Protein AF-A0A7C5Y8B6-F1 (afdb_monomer)

Secondary structure (DSSP, 8-state):
-----------------PPTTS----HHHHHHHHHHHHHHHTT--HHHHHHTPPPEEETTEEE-EEE--SSPEEEEE-SS------HHHHHHHHHHHHHTTPEEEEETTEEEEE-TTS-EE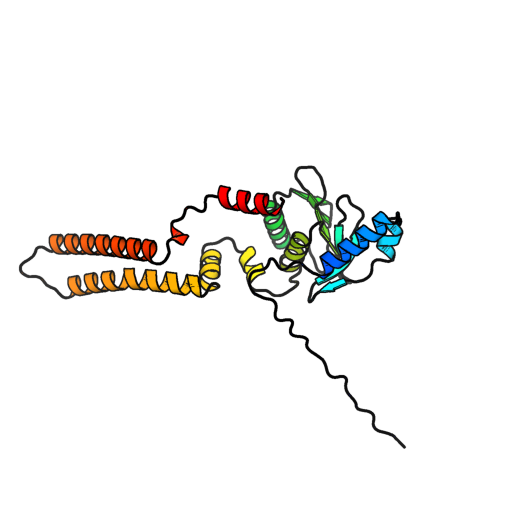EEE-SSEEEESSHHHHHHHHHHHH--S--HHHHHHH--SHHHHHHHHHH-HHHHHHHHHHHHHHHHHHHHHHHHHHH---SSS-HHHHHHHHHHHHHHHHHHHHHHHHHH-GGGTS---HHHHHHHHHTT--

pLDDT: mean 71.64, std 18.15, range [32.06, 93.81]

Radius of gyration: 28.4 Å; Cα contacts (8 Å, |Δi|>4): 250; chains: 1; bounding box: 53×75×87 Å

Sequence (253 aa):
MFPTRSGGPAFKTGINRRKPGGIVMSEAFVKAFKHVKEQISKNVPDAVIQEKMPEFRDGSFVVNKYIPYSPPLLGMAFKNPVFQITAENLAKVEKIAKRRGLIIKTEGNTIDLIDKTGTRKAVLRPDLYAASNPELFEVIGKVLYGLGFDTQSQLELEDGFSSALARLLADKMLVTKAIVAIFLLFVPALWIAVSLFLTESLFYPRWILFLAGALAMALTVYIVRLYFRENFPELFEKIETSQLIRREESKQT

Solvent-accessible surface area (backbone atoms only — not comparable to full-atom values): 14854 Å² total; per-residue (Å²): 133,84,87,88,83,82,86,76,82,81,83,79,80,77,80,77,85,73,76,91,87,63,88,83,66,51,61,16,46,55,52,48,49,52,52,51,53,52,42,51,76,69,70,52,55,65,69,58,52,46,73,68,46,66,77,27,70,42,92,70,46,53,32,49,38,63,44,96,48,81,58,52,26,44,15,32,68,50,97,58,72,79,46,68,98,41,74,69,51,49,52,52,50,50,51,58,26,58,79,69,62,30,46,83,45,78,57,90,77,34,41,36,34,22,39,90,86,72,40,59,43,30,43,39,38,34,40,33,39,29,15,52,42,52,68,58,37,47,52,49,35,34,69,74,65,62,38,60,93,47,76,64,62,58,52,70,70,49,86,52,75,66,35,58,49,49,55,39,61,70,37,68,70,52,36,52,52,51,52,50,51,50,49,66,54,47,52,58,51,50,50,48,53,52,47,62,69,70,54,82,56,93,84,57,64,70,68,59,56,53,51,53,46,52,51,51,48,53,51,45,53,49,51,52,52,48,50,44,52,74,78,39,48,78,80,70,52,75,79,56,71,65,60,62,54,54,60,54,54,70,72,74,114

Organism: Caldiarchaeum subterraneum (NCBI:txid311458)

Mean predicted aligned error: 18.54 Å

Foldseek 3Di:
DDDDDDPDDDPPPPPPPDDPDDPDFQPQVVVQVVVVVVCVVVVNDPVCCQVPFDWRDDQLDIWRGWDDFVVIKTKDFAPFQQADPDPVLVVLVVVLLVVVQWDWDDDPQKIFTAHPVRGTAKIDGRGMIIGSGRSSRVLCCCRRVVGDPDPVSVLVPDDDPVSVVVVCVVDPVSVVVVVVLCCLLVVQLVVLVVCLVPDPDPPDDNVVSVVVSVVSNVVSVVVSVVCCCVVPVVVVPPVPVVVVVVVVVVVVD

Structure (mmCIF, N/CA/C/O backbone):
data_AF-A0A7C5Y8B6-F1
#
_entry.id   AF-A0A7C5Y8B6-F1
#
loop_
_atom_site.group_PDB
_atom_site.id
_atom_site.type_symbol
_atom_site.label_atom_id
_atom_site.label_alt_id
_atom_site.label_comp_id
_atom_site.label_asym_id
_atom_site.label_entity_id
_atom_site.label_seq_id
_atom_site.pdbx_PDB_ins_code
_atom_site.Cartn_x
_atom_site.Cartn_y
_atom_site.Cartn_z
_atom_site.occupancy
_atom_site.B_iso_or_equiv
_atom_site.auth_seq_id
_atom_site.auth_comp_id
_atom_site.auth_asym_id
_atom_site.auth_atom_id
_atom_site.pdbx_PDB_model_num
ATOM 1 N N . MET A 1 1 ? -28.572 -52.990 8.302 1.00 36.81 1 MET A N 1
ATOM 2 C CA . MET A 1 1 ? -27.163 -52.665 7.995 1.00 36.81 1 MET A CA 1
ATOM 3 C C . MET A 1 1 ? -27.147 -51.593 6.913 1.00 36.81 1 MET A C 1
ATOM 5 O O . MET A 1 1 ? -27.721 -51.827 5.866 1.00 36.81 1 MET A O 1
ATOM 9 N N . PHE A 1 2 ? -26.571 -50.432 7.247 1.00 38.19 2 PHE A N 1
ATOM 10 C CA . PHE A 1 2 ? -26.176 -49.281 6.412 1.00 38.19 2 PHE A CA 1
ATOM 11 C C . PHE A 1 2 ? -27.153 -48.691 5.371 1.00 38.19 2 PHE A C 1
ATOM 13 O O . PHE A 1 2 ? -27.307 -49.246 4.288 1.00 38.19 2 PHE A O 1
ATOM 20 N N . PRO A 1 3 ? -27.672 -47.468 5.600 1.00 43.00 3 PRO A N 1
ATOM 21 C CA . PRO A 1 3 ? -28.003 -46.551 4.518 1.00 43.00 3 PRO A CA 1
ATOM 22 C C . PRO A 1 3 ? -26.752 -45.760 4.089 1.00 43.00 3 PRO A C 1
ATOM 24 O O . PRO A 1 3 ? -26.104 -45.090 4.896 1.00 43.00 3 PRO A O 1
ATOM 27 N N . THR A 1 4 ? -26.419 -45.816 2.802 1.00 41.06 4 THR A N 1
ATOM 28 C CA . THR A 1 4 ? -25.396 -44.981 2.162 1.00 41.06 4 THR A CA 1
ATOM 29 C C . THR A 1 4 ? -25.874 -43.533 2.041 1.00 41.06 4 THR A C 1
ATOM 31 O O . THR A 1 4 ? -26.767 -43.213 1.259 1.00 41.06 4 THR A O 1
ATOM 34 N N . ARG A 1 5 ? -25.236 -42.648 2.812 1.00 38.81 5 ARG A N 1
ATOM 35 C CA . ARG A 1 5 ? -25.185 -41.195 2.602 1.00 38.81 5 ARG A CA 1
ATOM 36 C C . ARG A 1 5 ? -24.065 -40.886 1.604 1.00 38.81 5 ARG A C 1
ATOM 3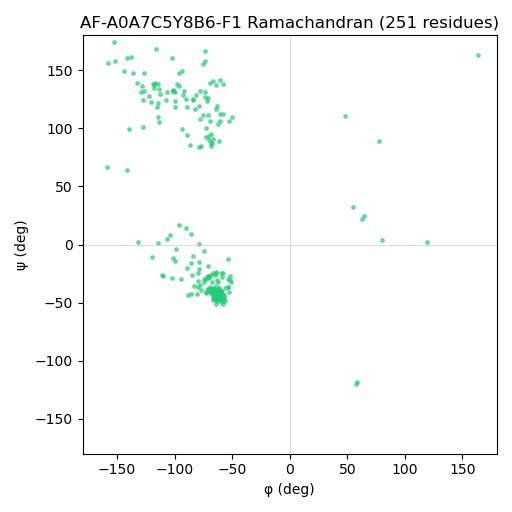8 O O . ARG A 1 5 ? -22.916 -41.184 1.904 1.00 38.81 5 ARG A O 1
ATOM 45 N N . SER A 1 6 ? -24.363 -40.189 0.508 1.00 35.69 6 SER A N 1
ATOM 46 C CA . SER A 1 6 ? -23.378 -39.328 -0.172 1.00 35.69 6 SER A CA 1
ATOM 47 C C . SER A 1 6 ? -24.065 -38.268 -1.044 1.00 35.69 6 SER A C 1
ATOM 49 O O . SER A 1 6 ? -23.973 -38.279 -2.267 1.00 35.69 6 SER A O 1
ATOM 51 N N . GLY A 1 7 ? -24.774 -37.335 -0.406 1.00 35.47 7 GLY A N 1
ATOM 52 C CA . GLY A 1 7 ? -25.079 -36.037 -1.008 1.00 35.47 7 GLY A CA 1
ATOM 53 C C . GLY A 1 7 ? -23.951 -35.069 -0.664 1.00 35.47 7 GLY A C 1
ATOM 54 O O . GLY A 1 7 ? -23.950 -34.500 0.425 1.00 35.47 7 GLY A O 1
ATOM 55 N N . GLY A 1 8 ? -22.959 -34.941 -1.545 1.00 32.09 8 GLY A N 1
ATOM 56 C CA . GLY A 1 8 ? -21.912 -33.926 -1.413 1.00 32.09 8 GLY A CA 1
ATOM 57 C C . GLY A 1 8 ? -22.486 -32.520 -1.655 1.00 32.09 8 GLY A C 1
ATOM 58 O O . GLY A 1 8 ? -23.314 -32.358 -2.554 1.00 32.09 8 GLY A O 1
ATOM 59 N N . PRO A 1 9 ? -22.092 -31.494 -0.880 1.00 36.72 9 PRO A N 1
ATOM 60 C CA . PRO A 1 9 ? -22.554 -30.133 -1.114 1.00 36.72 9 PRO A CA 1
ATOM 61 C C . PRO A 1 9 ? -21.911 -29.554 -2.380 1.00 36.72 9 PRO A C 1
ATOM 63 O O . PRO A 1 9 ? -20.690 -29.471 -2.506 1.00 36.72 9 PRO A O 1
ATOM 66 N N . ALA A 1 10 ? -22.767 -29.131 -3.311 1.00 35.56 10 ALA A N 1
ATOM 67 C CA . ALA A 1 10 ? -22.394 -28.410 -4.517 1.00 35.56 10 ALA A CA 1
ATOM 68 C C . ALA A 1 10 ? -21.698 -27.086 -4.159 1.00 35.56 10 ALA A C 1
ATOM 70 O O . ALA A 1 10 ? -22.309 -26.157 -3.625 1.00 35.56 10 ALA A O 1
ATOM 71 N N . PHE A 1 11 ? -20.408 -27.005 -4.477 1.00 35.59 11 PHE A N 1
ATOM 72 C CA . PHE A 1 11 ? -19.598 -25.798 -4.380 1.00 35.59 11 PHE A CA 1
ATOM 73 C C . PHE A 1 11 ? -20.080 -24.798 -5.446 1.00 35.59 11 PHE A C 1
ATOM 75 O O . PHE A 1 11 ? -19.700 -24.872 -6.613 1.00 35.59 11 PHE A O 1
ATOM 82 N N . LYS A 1 12 ? -20.966 -23.869 -5.067 1.00 35.12 12 LYS A N 1
ATOM 83 C CA . LYS A 1 12 ? -21.312 -22.710 -5.902 1.00 35.12 12 LYS A CA 1
ATOM 84 C C . LYS A 1 12 ? -20.134 -21.733 -5.894 1.00 35.12 12 LYS A C 1
ATOM 86 O O . LYS A 1 12 ? -20.038 -20.866 -5.030 1.00 35.12 12 LYS A O 1
ATOM 91 N N . THR A 1 13 ? -19.244 -21.857 -6.871 1.00 35.88 13 THR A N 1
ATOM 92 C CA . THR A 1 13 ? -18.273 -20.817 -7.225 1.00 35.88 13 THR A CA 1
ATOM 93 C C . THR A 1 13 ? -19.013 -19.644 -7.866 1.00 35.88 13 THR A C 1
ATOM 95 O O . THR A 1 13 ? -19.235 -19.582 -9.073 1.00 35.88 13 THR A O 1
ATOM 98 N N . GLY A 1 14 ? -19.439 -18.693 -7.033 1.00 32.22 14 GLY A N 1
ATOM 99 C CA . GLY A 1 14 ? -19.909 -17.388 -7.484 1.00 32.22 14 GLY A CA 1
ATOM 100 C C . GLY A 1 14 ? -18.744 -16.589 -8.062 1.00 32.22 14 GLY A C 1
ATOM 101 O O . GLY A 1 14 ? -18.093 -15.835 -7.344 1.00 32.22 14 GLY A O 1
ATOM 102 N N . ILE A 1 15 ? -18.464 -16.769 -9.353 1.00 36.44 15 ILE A N 1
ATOM 103 C CA . ILE A 1 15 ? -17.534 -15.922 -10.104 1.00 36.44 15 ILE A CA 1
ATOM 104 C C . ILE A 1 15 ? -18.206 -14.558 -10.267 1.00 36.44 15 ILE A C 1
ATOM 106 O O . ILE A 1 15 ? -19.017 -14.333 -11.167 1.00 36.44 15 ILE A O 1
ATOM 110 N N . ASN A 1 16 ? -17.900 -13.657 -9.339 1.00 36.09 16 ASN A N 1
ATOM 111 C CA . ASN A 1 16 ? -18.378 -12.287 -9.347 1.00 36.09 16 ASN A CA 1
ATOM 112 C C . ASN A 1 16 ? -17.632 -11.532 -10.462 1.00 36.09 16 ASN A C 1
ATOM 114 O O . ASN A 1 16 ? -16.465 -11.172 -10.312 1.00 36.09 16 ASN A O 1
ATOM 118 N N . ARG A 1 17 ? -18.280 -11.354 -11.621 1.00 38.44 17 ARG A N 1
ATOM 119 C CA . ARG A 1 17 ? -17.749 -10.577 -12.753 1.00 38.44 17 ARG A CA 1
ATOM 120 C C . ARG A 1 17 ? -17.665 -9.096 -12.353 1.00 38.44 17 ARG A C 1
ATOM 122 O O . ARG A 1 17 ? -18.630 -8.356 -12.526 1.00 38.44 17 ARG A O 1
ATOM 129 N N . ARG A 1 18 ? -16.527 -8.655 -11.805 1.00 38.25 18 ARG A N 1
ATOM 130 C CA . ARG A 1 18 ? -16.246 -7.228 -11.558 1.00 38.25 18 ARG A CA 1
ATOM 131 C C . ARG A 1 18 ? -15.839 -6.547 -12.876 1.00 38.25 18 ARG A C 1
ATOM 133 O O . ARG A 1 18 ? -15.047 -7.089 -13.642 1.00 38.25 18 ARG A O 1
ATOM 140 N N . LYS A 1 19 ? -16.437 -5.382 -13.164 1.00 32.66 19 LYS A N 1
ATOM 141 C CA . LYS A 1 19 ? -16.140 -4.552 -14.346 1.00 32.66 19 LYS A CA 1
ATOM 142 C C . LYS A 1 19 ? -14.709 -3.988 -14.262 1.00 32.66 19 LYS A C 1
ATOM 144 O O . LYS A 1 19 ? -14.320 -3.548 -13.181 1.00 32.66 19 LYS A O 1
ATOM 149 N N . PRO A 1 20 ? -13.957 -3.929 -15.374 1.00 32.06 20 PRO A N 1
ATOM 150 C CA . PRO A 1 20 ? -12.651 -3.280 -15.406 1.00 32.06 20 PRO A CA 1
ATOM 151 C C . PRO A 1 20 ? -12.835 -1.754 -15.365 1.00 32.06 20 PRO A C 1
ATOM 153 O O . PRO A 1 20 ? -13.594 -1.209 -16.163 1.00 32.06 20 PRO A O 1
ATOM 156 N N . GLY A 1 21 ? -12.172 -1.070 -14.427 1.00 32.34 21 GLY A N 1
ATOM 157 C CA . GLY A 1 21 ? -12.061 0.399 -14.422 1.00 32.34 21 GLY A CA 1
ATOM 158 C C . GLY A 1 21 ? -12.647 1.152 -13.220 1.00 32.34 21 GLY A C 1
ATOM 159 O O . GLY A 1 21 ? -12.593 2.376 -13.207 1.00 32.34 21 GLY A O 1
ATOM 160 N N . GLY A 1 22 ? -13.186 0.474 -12.203 1.00 33.09 22 GLY A N 1
ATOM 161 C CA . GLY A 1 22 ? -13.491 1.107 -10.913 1.00 33.09 22 GLY A CA 1
ATOM 162 C C . GLY A 1 22 ? -12.352 0.871 -9.927 1.00 33.09 22 GLY A C 1
ATOM 163 O O . GLY A 1 22 ? -11.865 -0.255 -9.854 1.00 33.09 22 GLY A O 1
ATOM 164 N N . ILE A 1 23 ? -11.943 1.891 -9.163 1.00 44.09 23 ILE A N 1
ATOM 165 C CA . ILE A 1 23 ? -11.098 1.711 -7.971 1.00 44.09 23 ILE A CA 1
ATOM 166 C C . ILE A 1 23 ? -11.804 0.662 -7.109 1.00 44.09 23 ILE A C 1
ATOM 168 O O . ILE A 1 23 ? -12.888 0.911 -6.578 1.00 44.09 23 ILE A O 1
ATOM 172 N N . VAL A 1 24 ? -11.255 -0.552 -7.074 1.00 51.91 24 VAL A N 1
ATOM 173 C CA . VAL A 1 24 ? -11.849 -1.660 -6.333 1.00 51.91 24 VAL A CA 1
ATOM 174 C C . VAL A 1 24 ? -11.688 -1.297 -4.866 1.00 51.91 24 VAL A C 1
ATOM 176 O O . VAL A 1 24 ? -10.579 -1.264 -4.356 1.00 51.91 24 VAL A O 1
ATOM 179 N N . MET A 1 25 ? -12.787 -0.912 -4.224 1.00 63.50 25 MET A N 1
ATOM 180 C CA . MET A 1 25 ? -12.817 -0.687 -2.787 1.00 63.50 25 MET A CA 1
ATOM 181 C C . MET A 1 25 ? -13.197 -1.996 -2.107 1.00 63.50 25 MET A C 1
ATOM 183 O O . MET A 1 25 ? -14.249 -2.559 -2.414 1.00 63.50 25 MET A O 1
ATOM 187 N N . SER A 1 26 ? -12.371 -2.453 -1.170 1.00 71.31 26 SER A N 1
ATOM 188 C CA . SER A 1 26 ? -12.616 -3.662 -0.391 1.00 71.31 26 SER A CA 1
ATOM 189 C C . SER A 1 26 ? -13.941 -3.514 0.336 1.00 71.31 26 SER A C 1
ATOM 191 O O . SER A 1 26 ? -14.089 -2.702 1.258 1.00 71.31 26 SER A O 1
ATOM 193 N N . GLU A 1 27 ? -14.923 -4.322 -0.058 1.00 81.50 27 GLU A N 1
ATOM 194 C CA . GLU A 1 27 ? -16.240 -4.295 0.566 1.00 81.50 27 GLU A CA 1
ATOM 195 C C . GLU A 1 27 ? -16.141 -4.691 2.040 1.00 81.50 27 GLU A C 1
ATOM 197 O O . GLU A 1 27 ? -16.916 -4.202 2.864 1.00 81.50 27 GLU A O 1
ATOM 202 N N . ALA A 1 28 ? -15.170 -5.547 2.381 1.00 83.81 28 ALA A N 1
ATOM 203 C CA . ALA A 1 28 ? -14.873 -5.930 3.755 1.00 83.81 28 ALA A CA 1
ATOM 204 C C . ALA A 1 28 ? -14.463 -4.721 4.598 1.00 83.81 28 ALA A C 1
ATOM 206 O O . ALA A 1 28 ? -15.016 -4.522 5.679 1.00 83.81 28 ALA A O 1
ATOM 207 N N . PHE A 1 29 ? -13.566 -3.876 4.084 1.00 88.00 29 PHE A N 1
ATOM 208 C CA . PHE A 1 29 ? -13.143 -2.666 4.787 1.00 88.00 29 PHE A CA 1
ATOM 209 C C . PHE A 1 29 ? -14.301 -1.682 4.960 1.00 88.00 29 PHE A C 1
ATOM 211 O O . PHE A 1 29 ? -14.511 -1.159 6.051 1.00 88.00 29 PHE A O 1
ATOM 218 N N . VAL A 1 30 ? -15.102 -1.460 3.914 1.00 87.69 30 VAL A N 1
ATOM 219 C CA . VAL A 1 30 ? -16.251 -0.541 3.983 1.00 87.69 30 VAL A CA 1
ATOM 220 C C . VAL A 1 30 ? -17.301 -1.035 4.986 1.00 87.69 30 VAL A C 1
ATOM 222 O O . VAL A 1 30 ? -17.839 -0.235 5.754 1.00 87.69 30 VAL A O 1
ATOM 225 N N . LYS A 1 31 ? -17.585 -2.343 5.018 1.00 87.94 31 LYS A N 1
ATOM 226 C CA . LYS A 1 31 ? -18.513 -2.953 5.989 1.00 87.94 31 LYS A CA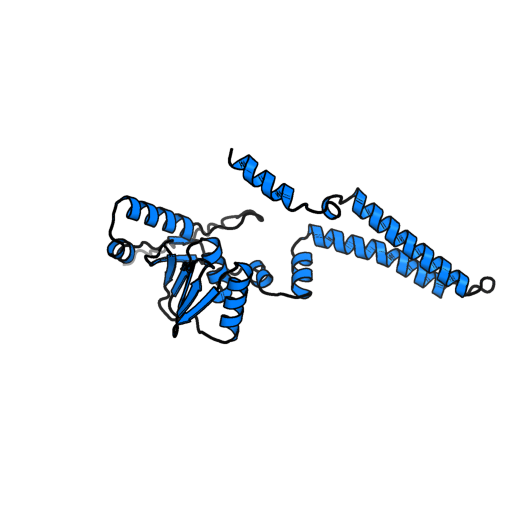 1
ATOM 227 C C . LYS A 1 31 ? -17.974 -2.848 7.417 1.00 87.94 31 LYS A C 1
ATOM 229 O O . LYS A 1 31 ? -18.710 -2.409 8.300 1.00 87.94 31 LYS A O 1
ATOM 234 N N . ALA A 1 32 ? -16.693 -3.153 7.619 1.00 88.06 32 ALA A N 1
ATOM 235 C CA . ALA A 1 32 ? -16.023 -3.015 8.908 1.00 88.06 32 ALA A CA 1
ATOM 236 C C . ALA A 1 32 ? -16.042 -1.568 9.415 1.00 88.06 32 ALA A C 1
ATOM 238 O O . ALA A 1 32 ? -16.378 -1.313 10.568 1.00 88.06 32 ALA A O 1
ATOM 239 N N . PHE A 1 33 ? -15.761 -0.605 8.537 1.00 89.38 33 PHE A N 1
ATOM 240 C CA . PHE A 1 33 ? -15.767 0.813 8.881 1.00 89.38 33 PHE A CA 1
ATOM 241 C C . PHE A 1 33 ? -17.156 1.318 9.255 1.00 89.38 33 PHE A C 1
ATOM 243 O O . PHE A 1 33 ? -17.303 2.028 10.249 1.00 89.38 33 PHE A O 1
ATOM 250 N N . LYS A 1 34 ? -18.193 0.915 8.511 1.00 89.62 34 LYS A N 1
ATOM 251 C CA . LYS A 1 34 ? -19.584 1.230 8.865 1.00 89.62 34 LYS A CA 1
ATOM 252 C C . LYS A 1 34 ? -19.959 0.651 10.226 1.00 89.62 34 LYS A C 1
ATOM 254 O O . LYS A 1 34 ? -20.524 1.376 11.037 1.00 89.62 34 LYS A O 1
ATOM 259 N N . HIS A 1 35 ? -19.596 -0.605 10.486 1.00 89.06 35 HIS A N 1
ATOM 260 C CA . HIS A 1 35 ? -19.859 -1.254 11.767 1.00 89.06 35 HIS A CA 1
ATOM 261 C C . HIS A 1 35 ? -19.192 -0.509 12.928 1.00 89.06 35 HIS A C 1
ATOM 263 O O . HIS A 1 35 ? -19.860 -0.154 13.893 1.00 89.06 35 HIS A O 1
ATOM 269 N N . VAL A 1 36 ? -17.900 -0.194 12.813 1.00 87.94 36 VAL A N 1
ATOM 270 C CA . VAL A 1 36 ? -17.168 0.536 13.860 1.00 87.94 36 VAL A CA 1
ATOM 271 C C . VAL A 1 36 ? -17.741 1.937 14.068 1.00 87.94 36 VAL A C 1
ATOM 273 O O . VAL A 1 36 ? -17.973 2.335 15.205 1.00 87.94 36 VAL A O 1
ATOM 276 N N . LYS A 1 37 ? -18.060 2.665 12.992 1.00 88.69 37 LYS A N 1
ATOM 277 C CA . LYS A 1 37 ? -18.697 3.986 13.090 1.00 88.69 37 LYS A CA 1
ATOM 278 C C . LYS A 1 37 ? -20.050 3.923 13.808 1.00 88.69 37 LYS A C 1
ATOM 280 O O . LYS A 1 37 ? -20.352 4.804 14.610 1.00 88.69 37 LYS A O 1
ATOM 285 N N . GLU A 1 38 ? -20.846 2.888 13.549 1.00 90.31 38 GLU A N 1
ATOM 286 C CA . GLU A 1 38 ? -22.126 2.667 14.226 1.00 90.31 38 GLU A CA 1
ATOM 287 C C . GLU A 1 38 ? -21.933 2.385 15.725 1.00 90.31 38 GLU A C 1
ATOM 289 O O . GLU A 1 38 ? -22.621 2.981 16.553 1.00 90.31 38 GLU A O 1
ATOM 294 N N . GLN A 1 39 ? -20.963 1.544 16.094 1.00 88.81 39 GLN A N 1
ATOM 295 C CA . GLN A 1 39 ? -20.656 1.256 17.501 1.00 88.81 39 GLN A CA 1
ATOM 296 C C . GLN A 1 39 ? -20.146 2.496 18.250 1.00 88.81 39 GLN A C 1
ATOM 298 O O . GLN A 1 39 ? -20.599 2.770 19.361 1.00 88.81 39 GLN A O 1
ATOM 303 N N . ILE A 1 40 ? -19.285 3.299 17.617 1.00 87.38 40 ILE A N 1
ATOM 304 C CA . ILE A 1 40 ? -18.810 4.572 18.181 1.00 87.38 40 ILE A CA 1
ATOM 305 C C . ILE A 1 40 ? -19.986 5.541 18.372 1.00 87.38 40 ILE A C 1
ATOM 307 O O . ILE A 1 40 ? -20.105 6.156 19.426 1.00 87.38 40 ILE A O 1
ATOM 311 N N . SER A 1 41 ? -20.909 5.634 17.404 1.00 88.12 41 SER A N 1
ATOM 312 C CA . SER A 1 41 ? -22.101 6.494 17.529 1.00 88.12 41 SER A CA 1
ATOM 313 C C . SER A 1 41 ? -23.049 6.071 18.657 1.00 88.12 41 SER A C 1
ATOM 315 O O . SER A 1 41 ? -23.774 6.897 19.204 1.00 88.12 41 SER A O 1
ATOM 317 N N . LYS A 1 42 ? -23.012 4.789 19.036 1.00 89.69 42 LYS A N 1
ATOM 318 C CA . LYS A 1 42 ? -23.751 4.212 20.165 1.00 89.69 42 LYS A CA 1
ATOM 319 C C . LYS A 1 42 ? -23.003 4.355 21.501 1.00 89.69 42 LYS A C 1
ATOM 321 O O . LYS A 1 42 ? -23.441 3.773 22.488 1.00 89.69 42 LYS A O 1
ATOM 326 N N . ASN A 1 43 ? -21.898 5.111 21.541 1.00 88.00 43 ASN A N 1
ATOM 327 C CA . ASN A 1 43 ? -21.020 5.278 22.706 1.00 88.00 43 ASN A CA 1
ATOM 328 C C . ASN A 1 43 ? -20.502 3.949 23.284 1.00 88.00 43 ASN A C 1
ATOM 330 O O . ASN A 1 43 ? -20.296 3.820 24.492 1.00 88.00 43 ASN A O 1
ATOM 334 N N . VAL A 1 44 ? -20.291 2.941 22.433 1.00 87.75 44 VAL A N 1
ATOM 335 C CA . VAL A 1 44 ? -19.705 1.672 22.874 1.00 87.75 44 VAL A CA 1
ATOM 336 C C . VAL A 1 44 ? -18.208 1.878 23.144 1.00 87.75 44 VAL A C 1
ATOM 338 O O . VAL A 1 44 ? -17.521 2.433 22.286 1.00 87.75 44 VAL A O 1
ATOM 341 N N . PRO A 1 45 ? -17.673 1.435 24.299 1.00 89.00 45 PRO A N 1
ATOM 342 C CA . PRO A 1 45 ? -16.255 1.593 24.607 1.00 89.00 45 PRO A CA 1
ATOM 343 C C . PRO A 1 45 ? -15.353 0.884 23.592 1.00 89.00 45 PRO A C 1
ATOM 345 O O . PRO A 1 45 ? -15.626 -0.255 23.204 1.00 89.00 45 PRO A O 1
ATOM 348 N N . ASP A 1 46 ? -14.225 1.505 23.239 1.00 87.75 46 ASP A N 1
ATOM 349 C CA . ASP A 1 46 ? -13.275 0.969 22.254 1.00 87.75 46 ASP A CA 1
ATOM 350 C C . ASP A 1 46 ? -12.810 -0.459 22.568 1.00 87.75 46 ASP A C 1
ATOM 352 O O . ASP A 1 46 ? -12.657 -1.271 21.658 1.00 87.75 46 ASP A O 1
ATOM 356 N N . ALA A 1 47 ? -12.621 -0.787 23.850 1.00 86.88 47 ALA A N 1
ATOM 357 C CA . ALA A 1 47 ? -12.238 -2.129 24.288 1.00 86.88 47 ALA A CA 1
ATOM 358 C C . ALA A 1 47 ? -13.277 -3.190 23.884 1.00 86.88 47 ALA A C 1
ATOM 360 O O . ALA A 1 47 ? -12.920 -4.264 23.406 1.00 86.88 47 ALA A O 1
ATOM 361 N N . VAL A 1 48 ? -14.566 -2.856 23.998 1.00 87.25 48 VAL A N 1
ATOM 362 C CA . VAL A 1 48 ? -15.669 -3.753 23.631 1.00 87.25 48 VAL A CA 1
ATOM 363 C C . VAL A 1 48 ? -15.741 -3.920 22.115 1.00 87.25 48 VAL A C 1
ATOM 365 O O . VAL A 1 48 ? -15.978 -5.025 21.632 1.00 87.25 48 VAL A O 1
ATOM 368 N N . ILE A 1 49 ? -15.496 -2.846 21.356 1.00 86.31 49 ILE A N 1
ATOM 369 C CA . ILE A 1 49 ? -15.450 -2.900 19.886 1.00 86.31 49 ILE A CA 1
ATOM 370 C C . ILE A 1 49 ? -14.293 -3.792 19.423 1.00 86.31 49 ILE A C 1
ATOM 372 O O . ILE A 1 49 ? -14.466 -4.588 18.506 1.00 86.31 49 ILE A O 1
ATOM 376 N N . GLN A 1 50 ? -13.125 -3.697 20.065 1.00 87.75 50 GLN A N 1
ATOM 377 C CA . GLN A 1 50 ? -11.972 -4.543 19.746 1.00 87.75 50 GLN A CA 1
ATOM 378 C C . GLN A 1 50 ? -12.221 -6.025 20.035 1.00 87.75 50 GLN A C 1
ATOM 380 O O . GLN A 1 50 ? -11.794 -6.869 19.249 1.00 87.75 50 GLN A O 1
ATOM 385 N N . GLU A 1 51 ? -12.871 -6.337 21.157 1.00 85.62 51 GLU A N 1
ATOM 386 C CA . GLU A 1 51 ? -13.141 -7.714 21.580 1.00 85.62 51 GLU A CA 1
ATOM 387 C C . GLU A 1 51 ? -14.235 -8.369 20.730 1.00 85.62 51 GLU A C 1
ATOM 389 O O . GLU A 1 51 ? -14.113 -9.527 20.335 1.00 85.62 51 GLU A O 1
ATOM 394 N N . LYS A 1 52 ? -15.292 -7.618 20.408 1.00 86.62 52 LYS A N 1
ATOM 395 C CA . LYS A 1 52 ? -16.457 -8.116 19.663 1.00 86.62 52 LYS A CA 1
ATOM 396 C C . LYS A 1 52 ? -16.391 -7.829 18.165 1.00 86.62 52 LYS A C 1
ATOM 398 O O . LYS A 1 52 ? -17.422 -7.897 17.499 1.00 86.62 52 LYS A O 1
ATOM 403 N N . MET A 1 53 ? -15.214 -7.498 17.634 1.00 86.25 53 MET A N 1
ATOM 404 C CA . MET A 1 53 ? -15.053 -7.187 16.216 1.00 86.25 53 MET A CA 1
ATOM 405 C C . MET A 1 53 ? -15.370 -8.431 15.368 1.00 86.25 53 MET A C 1
ATOM 407 O O . MET A 1 53 ? -14.659 -9.433 15.477 1.00 86.25 53 MET A O 1
ATOM 411 N N . PRO A 1 54 ? -16.407 -8.402 14.513 1.00 86.81 54 PRO A N 1
ATOM 412 C CA . PRO A 1 54 ? -16.690 -9.523 13.632 1.00 86.81 54 PRO A CA 1
ATOM 413 C C . PRO A 1 54 ? -15.692 -9.563 12.468 1.00 86.81 54 PRO A C 1
ATOM 415 O O . PRO A 1 54 ? -15.126 -8.544 12.065 1.00 86.81 54 PRO A O 1
ATOM 418 N N . GLU A 1 55 ? -15.494 -10.750 11.898 1.00 88.88 55 GLU A N 1
ATOM 419 C CA . GLU A 1 55 ? -14.630 -10.923 10.733 1.00 88.88 55 GLU A CA 1
ATOM 420 C C . GLU A 1 55 ? -15.382 -10.569 9.443 1.00 88.88 55 GLU A C 1
ATOM 422 O O . GLU A 1 55 ? -16.348 -11.232 9.057 1.00 88.88 55 GLU A O 1
ATOM 427 N N . PHE A 1 56 ? -14.916 -9.539 8.738 1.00 88.62 56 PHE A N 1
ATOM 428 C CA . PHE A 1 56 ? -15.426 -9.168 7.420 1.00 88.62 56 PHE A CA 1
ATOM 429 C C . PHE A 1 56 ? -14.491 -9.703 6.339 1.00 88.62 56 PHE A C 1
ATOM 431 O O . PHE A 1 56 ? -13.308 -9.371 6.328 1.00 88.62 56 PHE A O 1
ATOM 438 N N . ARG A 1 57 ? -15.007 -10.506 5.405 1.00 84.56 57 ARG A N 1
ATOM 439 C CA . ARG A 1 57 ? -14.218 -11.105 4.318 1.00 84.56 57 ARG A CA 1
ATOM 440 C C . ARG A 1 57 ? -14.705 -10.633 2.949 1.00 84.56 57 ARG A C 1
ATOM 442 O O . ARG A 1 57 ? -15.904 -10.640 2.679 1.00 84.56 57 ARG A O 1
ATOM 449 N N . ASP A 1 58 ? -13.760 -10.269 2.088 1.00 80.62 58 ASP A N 1
ATOM 450 C CA . ASP A 1 58 ? -13.968 -9.957 0.671 1.00 80.62 58 ASP A CA 1
ATOM 451 C C . ASP A 1 58 ?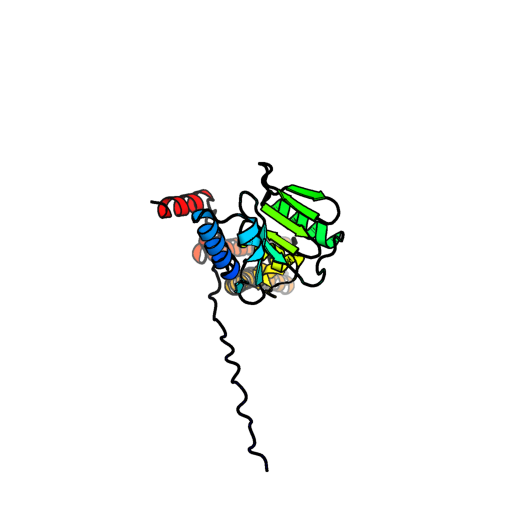 -12.808 -10.556 -0.138 1.00 80.62 58 ASP A C 1
ATOM 453 O O . ASP A 1 58 ? -11.693 -10.030 -0.155 1.00 80.62 58 ASP A O 1
ATOM 457 N N . GLY A 1 59 ? -13.049 -11.719 -0.750 1.00 78.50 59 GLY A N 1
ATOM 458 C CA . GLY A 1 59 ? -12.016 -12.487 -1.448 1.00 78.50 59 GLY A CA 1
ATOM 459 C C . GLY A 1 59 ? -10.844 -12.858 -0.530 1.00 78.50 59 GLY A C 1
ATOM 460 O O . GLY A 1 59 ? -11.024 -13.576 0.458 1.00 78.50 59 GLY A O 1
ATOM 461 N N . SER A 1 60 ? -9.651 -12.371 -0.880 1.00 78.19 60 SER A N 1
ATOM 462 C CA . SER A 1 60 ? -8.403 -12.573 -0.127 1.00 78.19 60 SER A CA 1
ATOM 463 C C . SER A 1 60 ? -8.210 -11.584 1.026 1.00 78.19 60 SER A C 1
ATOM 465 O O . SER A 1 60 ? -7.300 -11.770 1.829 1.00 78.19 60 SER A O 1
ATOM 467 N N . PHE A 1 61 ? -9.043 -10.545 1.123 1.00 83.94 61 PHE A N 1
ATOM 468 C CA . PHE A 1 61 ? -8.974 -9.564 2.202 1.00 83.94 61 PHE A CA 1
ATOM 469 C C . PHE A 1 61 ? -9.881 -9.973 3.357 1.00 83.94 61 PHE A C 1
ATOM 471 O O . PHE A 1 61 ? -11.061 -10.283 3.163 1.00 83.94 61 PHE A O 1
ATOM 478 N N . VAL A 1 62 ? -9.336 -9.930 4.571 1.00 87.44 62 VAL A N 1
ATOM 479 C CA . VAL A 1 62 ? -10.088 -10.119 5.812 1.00 87.44 62 VAL A CA 1
ATOM 480 C C . VAL A 1 62 ? -9.822 -8.926 6.720 1.00 87.44 62 VAL A C 1
ATOM 482 O O . VAL A 1 62 ? -8.680 -8.526 6.910 1.00 87.44 62 VAL A O 1
ATOM 485 N N . VAL A 1 63 ? -10.876 -8.343 7.278 1.00 90.62 63 VAL A N 1
ATOM 486 C CA . VAL A 1 63 ? -10.789 -7.295 8.294 1.00 90.62 63 VAL A CA 1
ATOM 487 C C . VAL A 1 63 ? -11.370 -7.861 9.577 1.00 90.62 63 VAL A C 1
ATOM 489 O O . VAL A 1 63 ? -12.570 -8.111 9.661 1.00 90.62 63 VAL A O 1
ATOM 492 N N . ASN A 1 64 ? -10.506 -8.096 10.558 1.00 90.31 64 ASN A N 1
ATOM 493 C CA . ASN A 1 64 ? -10.855 -8.694 11.850 1.00 90.31 64 ASN A CA 1
ATOM 494 C C . ASN A 1 64 ? -10.276 -7.916 13.040 1.00 90.31 64 ASN A C 1
ATOM 496 O O . ASN A 1 64 ? -10.441 -8.328 14.186 1.00 90.31 64 ASN A O 1
ATOM 500 N N . LYS A 1 65 ? -9.587 -6.796 12.793 1.00 91.56 65 LYS A N 1
ATOM 501 C CA . LYS A 1 65 ? -8.973 -5.993 13.848 1.00 91.56 65 LYS A CA 1
ATOM 502 C C . LYS A 1 65 ? -9.376 -4.530 13.747 1.00 91.56 65 LYS A C 1
ATOM 504 O O . LYS A 1 65 ? -9.355 -3.938 12.671 1.00 91.56 65 LYS A O 1
ATOM 509 N N . TYR A 1 66 ? -9.685 -3.959 14.904 1.00 91.62 66 TYR A N 1
ATOM 510 C CA . TYR A 1 66 ? -9.890 -2.533 15.122 1.00 91.62 66 TYR A CA 1
ATOM 511 C C . TYR A 1 66 ? -8.790 -2.007 16.048 1.00 91.62 66 TYR A C 1
ATOM 513 O O . TYR A 1 66 ? -8.417 -2.686 17.008 1.00 91.62 66 TYR A O 1
ATOM 521 N N . ILE A 1 67 ? -8.252 -0.823 15.750 1.00 90.12 67 ILE A N 1
ATOM 522 C CA . ILE A 1 67 ? -7.310 -0.111 16.616 1.00 90.12 67 ILE A CA 1
ATOM 523 C C . ILE A 1 67 ? -7.837 1.317 16.840 1.00 90.12 67 ILE A C 1
ATOM 525 O O . ILE A 1 67 ? -8.062 2.031 15.852 1.00 90.12 67 ILE A O 1
ATOM 529 N N . PRO A 1 68 ? -8.020 1.741 18.105 1.00 86.00 68 PRO A N 1
ATOM 530 C CA . PRO A 1 68 ? -8.639 3.012 18.456 1.00 86.00 68 PRO A CA 1
ATOM 531 C C . PRO A 1 68 ? -7.631 4.149 18.294 1.00 86.00 68 PRO A C 1
ATOM 533 O O . PRO A 1 68 ? -6.945 4.564 19.224 1.00 86.00 68 PRO A O 1
ATOM 536 N N . TYR A 1 69 ? -7.523 4.630 17.064 1.00 86.75 69 TYR A N 1
ATOM 537 C CA . TYR A 1 69 ? -6.848 5.874 16.724 1.00 86.75 69 TYR A CA 1
ATOM 538 C C . TYR A 1 69 ? -7.865 6.855 16.141 1.00 86.75 69 TYR A C 1
ATOM 540 O O . TYR A 1 69 ? -8.990 6.489 15.807 1.00 86.75 69 TYR A O 1
ATOM 548 N N . SER A 1 70 ? -7.460 8.113 16.000 1.00 81.94 70 SER A N 1
ATOM 549 C CA . SER A 1 70 ? -8.216 9.117 15.256 1.00 81.94 70 SER A CA 1
ATOM 550 C C . SER A 1 70 ? -7.400 9.513 14.024 1.00 81.94 70 SER A C 1
ATOM 552 O O . SER A 1 70 ? -6.387 10.197 14.184 1.00 81.94 70 SER A O 1
ATOM 554 N N . PRO A 1 71 ? -7.760 9.071 12.803 1.00 85.19 71 PRO A N 1
ATOM 555 C CA . PRO A 1 71 ? -8.902 8.224 12.431 1.00 85.19 71 PRO A CA 1
ATOM 556 C C . PRO A 1 71 ? -8.736 6.742 12.838 1.00 85.19 71 PRO A C 1
ATOM 558 O O . PRO A 1 71 ? -7.603 6.282 13.004 1.00 85.19 71 PRO A O 1
ATOM 561 N N . PRO A 1 72 ? -9.843 5.980 12.965 1.00 89.12 72 PRO A N 1
ATOM 562 C CA . PRO A 1 72 ? -9.798 4.579 13.375 1.00 89.12 72 PRO A CA 1
ATOM 563 C C . PRO A 1 72 ? -9.050 3.734 12.345 1.00 89.12 72 PRO A C 1
ATOM 565 O O . PRO A 1 72 ? -9.257 3.888 11.137 1.00 89.12 72 PRO A O 1
ATOM 568 N N . LEU A 1 73 ? -8.195 2.825 12.817 1.00 92.44 73 LEU A N 1
ATOM 569 C CA . LEU A 1 73 ? -7.478 1.905 11.939 1.00 92.44 73 LEU A CA 1
ATOM 570 C C . LEU A 1 73 ? -8.172 0.551 11.939 1.00 92.44 73 LEU A C 1
ATOM 572 O O . LEU A 1 73 ? -8.462 -0.020 12.993 1.00 92.44 73 LEU A O 1
ATOM 576 N N . LEU A 1 74 ? -8.400 0.030 10.740 1.00 92.69 74 LEU A N 1
ATOM 577 C CA . LEU A 1 74 ? -8.982 -1.285 10.527 1.00 92.69 74 LEU A CA 1
ATOM 578 C C . LEU A 1 74 ? -7.979 -2.161 9.807 1.00 92.69 74 LEU A C 1
ATOM 580 O O . LEU A 1 74 ? -7.254 -1.704 8.920 1.00 92.69 74 LEU A O 1
ATOM 584 N N . GLY A 1 75 ? -7.914 -3.412 10.233 1.00 91.81 75 GLY A N 1
ATOM 585 C CA . GLY A 1 75 ? -6.798 -4.265 9.901 1.00 91.81 75 GLY A CA 1
ATOM 586 C C . GLY A 1 75 ? -7.107 -5.744 9.865 1.00 91.81 75 GLY A C 1
ATOM 587 O O . GLY A 1 75 ? -8.194 -6.198 10.233 1.00 91.81 75 GLY A O 1
ATOM 588 N N . MET A 1 76 ? -6.085 -6.477 9.447 1.00 90.88 76 MET A N 1
ATOM 589 C CA . MET A 1 76 ? -6.030 -7.924 9.482 1.00 90.88 76 MET A CA 1
ATOM 590 C C . MET A 1 76 ? -4.967 -8.354 10.488 1.00 90.88 76 MET A C 1
ATOM 592 O O . MET A 1 76 ? -3.831 -7.884 10.430 1.00 90.88 76 MET A O 1
ATOM 596 N N . ALA A 1 77 ? -5.339 -9.251 11.393 1.00 89.00 77 ALA A N 1
ATOM 597 C CA . ALA A 1 77 ? -4.425 -9.974 12.263 1.00 89.00 77 ALA A CA 1
ATOM 598 C C . ALA A 1 77 ? -4.214 -11.391 11.721 1.00 89.00 77 ALA A C 1
ATOM 600 O O . ALA A 1 77 ? -5.174 -12.095 11.387 1.00 89.00 77 ALA A O 1
ATOM 601 N N . PHE A 1 78 ? -2.956 -11.806 11.646 1.00 85.62 78 PHE A N 1
ATOM 602 C CA . PHE A 1 78 ? -2.537 -13.134 11.233 1.00 85.62 78 PHE A CA 1
ATOM 603 C C . PHE A 1 78 ? -2.301 -14.022 12.452 1.00 85.62 78 PHE A C 1
ATOM 605 O O . PHE A 1 78 ? -1.840 -13.572 13.496 1.00 85.62 78 PHE A O 1
ATOM 612 N N . LYS A 1 79 ? -2.576 -15.321 12.304 1.00 80.69 79 LYS A N 1
ATOM 613 C CA . LYS A 1 79 ? -2.277 -16.314 13.350 1.00 80.69 79 LYS A CA 1
ATOM 614 C C . LYS A 1 79 ? -0.778 -16.597 13.482 1.00 80.69 79 LYS A C 1
ATOM 616 O O . LYS A 1 79 ? -0.324 -16.946 14.561 1.00 80.69 79 LYS A O 1
ATOM 621 N N . ASN A 1 80 ? -0.038 -16.436 12.387 1.00 78.50 80 ASN A N 1
ATOM 622 C CA . ASN A 1 80 ? 1.409 -16.604 12.313 1.00 78.50 80 ASN A CA 1
ATOM 623 C C . ASN A 1 80 ? 2.022 -15.333 11.717 1.00 78.50 80 ASN A C 1
ATOM 625 O O . ASN A 1 80 ? 1.380 -14.724 10.859 1.00 78.50 80 ASN A O 1
ATOM 629 N N . PRO A 1 81 ? 3.243 -14.942 12.113 1.00 75.62 81 PRO A N 1
ATOM 630 C CA . PRO A 1 81 ? 3.906 -13.788 11.527 1.00 75.62 81 PRO A CA 1
ATOM 631 C C . PRO A 1 81 ? 4.173 -14.036 10.037 1.00 75.62 81 PRO A C 1
ATOM 633 O O . PRO A 1 81 ? 4.867 -14.984 9.673 1.00 75.62 81 PRO A O 1
ATOM 636 N N . VAL A 1 82 ? 3.602 -13.190 9.179 1.00 75.94 82 VAL A N 1
ATOM 637 C CA . VAL A 1 82 ? 3.756 -13.271 7.713 1.00 75.94 82 VAL A CA 1
ATOM 638 C C . VAL A 1 82 ? 4.760 -12.235 7.216 1.00 75.94 82 VAL A C 1
ATOM 640 O O . VAL A 1 82 ? 5.445 -12.457 6.220 1.00 75.94 82 VAL A O 1
ATOM 643 N N . PHE A 1 83 ? 4.879 -11.110 7.920 1.00 79.56 83 PHE A N 1
ATOM 644 C CA . PHE A 1 83 ? 5.741 -10.007 7.523 1.00 79.56 83 PHE A CA 1
ATOM 645 C C . PHE A 1 83 ? 7.045 -9.997 8.317 1.00 79.56 83 PHE A C 1
ATOM 647 O O . PHE A 1 83 ? 7.055 -10.086 9.542 1.00 79.56 83 PHE A O 1
ATOM 654 N N . GLN A 1 84 ? 8.160 -9.858 7.606 1.00 82.06 84 GLN A N 1
ATOM 655 C CA . GLN A 1 84 ? 9.478 -9.652 8.198 1.00 82.06 84 GLN A CA 1
ATOM 656 C C . GLN A 1 84 ? 10.019 -8.300 7.750 1.00 82.06 84 GLN A C 1
ATOM 658 O O . GLN A 1 84 ? 9.911 -7.934 6.575 1.00 82.06 84 GLN A O 1
ATOM 663 N N . ILE A 1 85 ? 10.619 -7.566 8.686 1.00 81.50 85 ILE A N 1
ATOM 664 C CA . ILE A 1 85 ? 11.270 -6.287 8.402 1.00 81.50 85 ILE A CA 1
ATOM 665 C C . ILE A 1 85 ? 12.621 -6.580 7.746 1.00 81.50 85 ILE A C 1
ATOM 667 O O . ILE A 1 85 ? 13.653 -6.676 8.402 1.00 81.50 85 ILE A O 1
ATOM 671 N N . THR A 1 86 ? 12.593 -6.773 6.432 1.00 84.44 86 THR A N 1
ATOM 672 C CA . THR A 1 86 ? 13.776 -6.900 5.577 1.00 84.44 86 THR A CA 1
ATOM 673 C C . THR A 1 86 ? 14.014 -5.594 4.824 1.00 84.44 86 THR A C 1
ATOM 675 O O . THR A 1 86 ? 13.094 -4.789 4.658 1.00 84.44 86 THR A O 1
ATOM 678 N N . ALA A 1 87 ? 15.235 -5.380 4.325 1.00 83.50 87 ALA A N 1
ATOM 679 C CA . ALA A 1 87 ? 15.560 -4.199 3.519 1.00 83.50 87 ALA A CA 1
ATOM 680 C C . ALA A 1 87 ? 14.648 -4.062 2.282 1.00 83.50 87 ALA A C 1
ATOM 682 O O . ALA A 1 87 ? 14.218 -2.962 1.941 1.00 83.50 87 ALA A O 1
ATOM 683 N N . GLU A 1 88 ? 14.286 -5.182 1.650 1.00 84.50 88 GLU A N 1
ATOM 684 C CA . GLU A 1 88 ? 13.375 -5.198 0.501 1.00 84.50 88 GLU A CA 1
ATOM 685 C C . GLU A 1 88 ? 11.956 -4.744 0.883 1.00 84.50 88 GLU A C 1
ATOM 687 O O . GLU A 1 88 ? 11.351 -3.912 0.202 1.00 84.50 88 GLU A O 1
ATOM 692 N N . ASN A 1 89 ? 11.425 -5.253 1.996 1.00 85.00 89 ASN A N 1
ATOM 693 C CA . ASN A 1 89 ? 10.096 -4.880 2.470 1.00 85.00 89 ASN A CA 1
ATOM 694 C C . ASN A 1 89 ? 10.055 -3.428 2.949 1.00 85.00 89 ASN A C 1
ATOM 696 O O . ASN A 1 89 ? 9.094 -2.723 2.649 1.00 85.00 89 ASN A O 1
ATOM 700 N N . LEU A 1 90 ? 11.109 -2.948 3.613 1.00 87.12 90 LEU A N 1
ATOM 701 C CA . LEU A 1 90 ? 11.248 -1.534 3.964 1.00 87.12 90 LEU A CA 1
ATOM 702 C C . LEU A 1 90 ? 11.254 -0.642 2.720 1.00 87.12 90 LEU A C 1
ATOM 704 O O . LEU A 1 90 ? 10.526 0.346 2.693 1.00 87.12 90 LEU A O 1
ATOM 708 N N . ALA A 1 91 ? 11.958 -1.026 1.653 1.00 87.19 91 ALA A N 1
ATOM 709 C CA . ALA A 1 91 ? 11.936 -0.281 0.394 1.00 87.19 91 ALA A CA 1
ATOM 710 C C . ALA A 1 91 ? 10.526 -0.220 -0.228 1.00 87.19 91 ALA A C 1
ATOM 712 O O . ALA A 1 91 ? 10.114 0.821 -0.746 1.00 87.19 91 ALA A O 1
ATOM 713 N N . LYS A 1 92 ? 9.742 -1.305 -0.149 1.00 87.56 92 LYS A N 1
ATOM 714 C CA . LYS A 1 92 ? 8.331 -1.306 -0.584 1.00 87.56 92 LYS A CA 1
ATOM 715 C C . LYS A 1 92 ? 7.474 -0.381 0.284 1.00 87.56 92 LYS A C 1
ATOM 717 O O . LYS A 1 92 ? 6.669 0.380 -0.253 1.00 87.56 92 LYS A O 1
ATOM 722 N N . VAL A 1 93 ? 7.671 -0.396 1.602 1.00 88.44 93 VAL A N 1
ATOM 723 C CA . VAL A 1 93 ? 6.977 0.507 2.534 1.00 88.44 93 VAL A CA 1
ATOM 724 C C . VAL A 1 93 ? 7.330 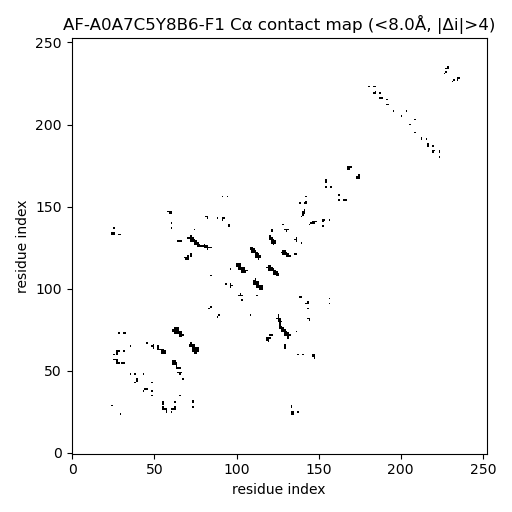1.970 2.246 1.00 88.44 93 VAL A C 1
ATOM 726 O O . VAL A 1 93 ? 6.429 2.801 2.153 1.00 88.44 93 VAL A O 1
ATOM 729 N N . GLU A 1 94 ? 8.605 2.283 2.007 1.00 88.19 94 GLU A N 1
ATOM 730 C CA . GLU A 1 94 ? 9.069 3.612 1.586 1.00 88.19 94 GLU A CA 1
ATOM 731 C C . GLU A 1 94 ? 8.407 4.093 0.304 1.00 88.19 94 GLU A C 1
ATOM 733 O O . GLU A 1 94 ? 7.985 5.249 0.227 1.00 88.19 94 GLU A O 1
ATOM 738 N N . LYS A 1 95 ? 8.269 3.217 -0.692 1.00 86.75 95 LYS A N 1
ATOM 739 C CA . LYS A 1 95 ? 7.567 3.546 -1.937 1.00 86.75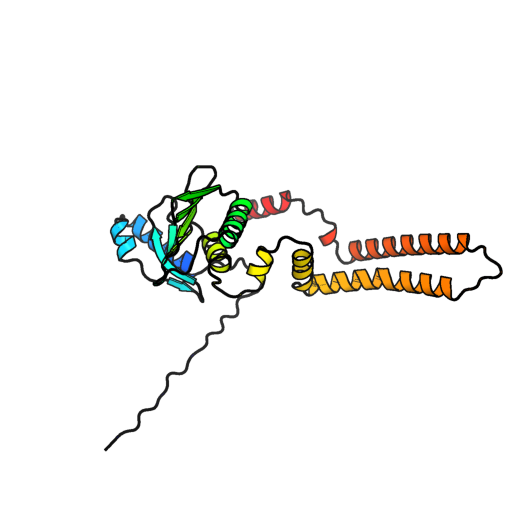 95 LYS A CA 1
ATOM 740 C C . LYS A 1 95 ? 6.101 3.893 -1.682 1.00 86.75 95 LYS A C 1
ATOM 742 O O . LYS A 1 95 ? 5.624 4.913 -2.183 1.00 86.75 95 LYS A O 1
ATOM 747 N N . ILE A 1 96 ? 5.398 3.082 -0.886 1.00 88.75 96 ILE A N 1
ATOM 748 C CA . ILE A 1 96 ? 3.993 3.336 -0.520 1.00 88.75 96 ILE A CA 1
ATOM 749 C C . ILE A 1 96 ? 3.872 4.674 0.218 1.00 88.75 96 ILE A C 1
ATOM 751 O O . ILE A 1 96 ? 2.997 5.480 -0.107 1.00 88.75 96 ILE A O 1
ATOM 755 N N . ALA A 1 97 ? 4.764 4.927 1.176 1.00 88.50 97 ALA A N 1
ATOM 756 C CA . ALA A 1 97 ? 4.756 6.137 1.983 1.00 88.50 97 ALA A CA 1
ATOM 757 C C . ALA A 1 97 ? 5.011 7.392 1.134 1.00 88.50 97 ALA A C 1
ATOM 759 O O . ALA A 1 97 ? 4.188 8.307 1.136 1.00 88.50 97 ALA A O 1
ATOM 760 N N . LYS A 1 98 ? 6.079 7.401 0.323 1.00 87.31 98 LYS A N 1
ATOM 761 C CA . LYS A 1 98 ? 6.449 8.529 -0.552 1.00 87.31 98 LYS A CA 1
ATOM 762 C C . LYS A 1 98 ? 5.325 8.911 -1.511 1.00 87.31 98 LYS A C 1
ATOM 764 O O . LYS A 1 98 ? 4.984 10.086 -1.614 1.00 87.31 98 LYS A O 1
ATOM 769 N N . ARG A 1 99 ? 4.704 7.929 -2.172 1.00 85.00 99 ARG A N 1
ATOM 770 C CA . ARG A 1 99 ? 3.619 8.177 -3.139 1.00 85.00 99 ARG A CA 1
ATOM 771 C C . ARG A 1 99 ? 2.365 8.777 -2.513 1.00 85.00 99 ARG A C 1
ATOM 773 O O . ARG A 1 99 ? 1.617 9.460 -3.201 1.00 85.00 99 ARG A O 1
ATOM 780 N N . ARG A 1 100 ? 2.137 8.530 -1.223 1.00 84.12 100 ARG A N 1
ATOM 781 C CA . ARG A 1 100 ? 0.985 9.054 -0.477 1.00 84.12 100 ARG A CA 1
ATOM 782 C C . ARG A 1 100 ? 1.349 10.223 0.444 1.00 84.12 100 ARG A C 1
ATOM 784 O O . ARG A 1 100 ? 0.514 10.641 1.236 1.00 84.12 100 ARG A O 1
ATOM 791 N N . GLY A 1 101 ? 2.574 10.746 0.350 1.00 85.88 101 GLY A N 1
ATOM 792 C CA . GLY A 1 101 ? 3.043 11.856 1.181 1.00 85.88 101 GLY A CA 1
ATOM 793 C C . GLY A 1 101 ? 3.137 11.529 2.675 1.00 85.88 101 GLY A C 1
ATOM 794 O O . GLY A 1 101 ? 3.056 12.444 3.491 1.00 85.88 101 GLY A O 1
ATOM 795 N N . LEU A 1 102 ? 3.291 10.248 3.025 1.00 91.12 102 LEU A N 1
ATOM 796 C CA . LEU A 1 102 ? 3.388 9.760 4.399 1.00 91.12 102 LEU A CA 1
ATOM 797 C C . LEU A 1 102 ? 4.852 9.647 4.840 1.00 91.12 102 LEU A C 1
ATOM 799 O O . LEU A 1 102 ? 5.748 9.353 4.048 1.00 91.12 102 LEU A O 1
ATOM 803 N N . ILE A 1 103 ? 5.071 9.842 6.132 1.00 91.75 103 ILE A N 1
ATOM 804 C CA . ILE A 1 103 ? 6.340 9.689 6.835 1.00 91.75 103 ILE A CA 1
ATOM 805 C C . ILE A 1 103 ? 6.359 8.309 7.490 1.00 91.75 103 ILE A C 1
ATOM 807 O O . ILE A 1 103 ? 5.363 7.866 8.063 1.00 91.75 103 ILE A O 1
ATOM 811 N N . ILE A 1 104 ? 7.502 7.634 7.414 1.00 92.44 104 ILE A N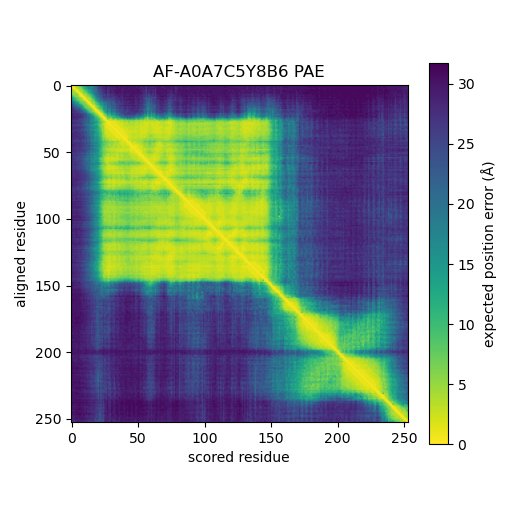 1
ATOM 812 C CA . ILE A 1 104 ? 7.712 6.344 8.068 1.00 92.44 104 ILE A CA 1
ATOM 813 C C . ILE A 1 104 ? 8.329 6.581 9.436 1.00 92.44 104 ILE A C 1
ATOM 815 O O . ILE A 1 104 ? 9.353 7.254 9.553 1.00 92.44 104 ILE A O 1
ATOM 819 N N . LYS A 1 105 ? 7.723 5.985 10.460 1.00 90.69 105 LYS A N 1
ATOM 820 C CA . LYS A 1 105 ? 8.301 5.888 11.795 1.00 90.69 105 LYS A CA 1
ATOM 821 C C . LYS A 1 105 ? 8.425 4.417 12.162 1.00 90.69 105 LYS A C 1
ATOM 823 O O . LYS A 1 105 ? 7.431 3.699 12.165 1.00 90.69 105 LYS A O 1
ATOM 828 N N . THR A 1 106 ? 9.637 3.978 12.470 1.00 87.75 106 THR A N 1
ATOM 829 C CA . THR A 1 106 ? 9.901 2.592 12.865 1.00 87.75 106 THR A CA 1
ATOM 830 C C . THR A 1 106 ? 10.205 2.547 14.354 1.00 87.75 106 THR A C 1
ATOM 832 O O . THR A 1 106 ? 11.106 3.238 14.825 1.00 87.75 106 THR A O 1
ATOM 835 N N . GLU A 1 107 ? 9.457 1.732 15.091 1.00 86.06 107 GLU A N 1
ATOM 836 C CA . GLU A 1 107 ? 9.641 1.488 16.522 1.00 86.06 107 GLU A CA 1
ATOM 837 C C . GLU A 1 107 ? 9.729 -0.025 16.759 1.00 86.06 107 GLU A C 1
ATOM 839 O O . GLU A 1 107 ? 8.725 -0.744 16.750 1.00 86.06 107 GLU A O 1
ATOM 844 N N . GLY A 1 108 ? 10.954 -0.532 16.928 1.00 85.31 108 GLY A N 1
ATOM 845 C CA . GLY A 1 108 ? 11.217 -1.968 17.051 1.00 85.31 108 GLY A CA 1
ATOM 846 C C . GLY A 1 108 ? 10.712 -2.743 15.830 1.00 85.31 108 GLY A C 1
ATOM 847 O O . GLY A 1 108 ? 11.112 -2.460 14.704 1.00 85.31 108 GLY A O 1
ATOM 848 N N . ASN A 1 109 ? 9.797 -3.691 16.058 1.00 85.19 109 ASN A N 1
ATOM 849 C CA . ASN A 1 109 ? 9.156 -4.483 15.000 1.00 85.19 109 ASN A CA 1
ATOM 850 C C . ASN A 1 109 ? 7.855 -3.862 14.460 1.00 85.19 109 ASN A C 1
ATOM 852 O O . ASN A 1 109 ? 7.077 -4.543 13.793 1.00 85.19 109 ASN A O 1
ATOM 856 N N . THR A 1 110 ? 7.592 -2.590 14.750 1.00 89.06 110 THR A N 1
ATOM 857 C CA . THR A 1 110 ? 6.408 -1.879 14.262 1.00 89.06 110 THR A CA 1
ATOM 858 C C . THR A 1 110 ? 6.823 -0.779 13.302 1.00 89.06 110 THR A C 1
ATOM 860 O O . THR A 1 110 ? 7.735 -0.005 13.590 1.00 89.06 110 THR A O 1
ATOM 863 N N . ILE A 1 111 ? 6.134 -0.692 12.167 1.00 91.75 111 ILE A N 1
ATOM 864 C CA . ILE A 1 111 ? 6.283 0.405 11.217 1.00 91.75 111 ILE A CA 1
ATOM 865 C C . ILE A 1 111 ? 4.965 1.170 11.159 1.00 91.75 111 ILE A C 1
ATOM 867 O O . ILE A 1 111 ? 3.930 0.628 10.768 1.00 91.75 111 ILE A O 1
ATOM 871 N N . ASP A 1 112 ? 5.015 2.441 11.524 1.00 92.88 112 ASP A N 1
ATOM 872 C CA . ASP A 1 112 ? 3.895 3.363 11.449 1.00 92.88 112 ASP A CA 1
ATOM 873 C C . ASP A 1 112 ? 4.032 4.259 10.217 1.00 92.88 112 ASP A C 1
ATOM 875 O O . ASP A 1 112 ? 5.088 4.843 9.960 1.00 92.88 112 ASP A O 1
ATOM 879 N N . LEU A 1 113 ? 2.936 4.401 9.470 1.00 92.31 113 LEU A N 1
ATOM 880 C CA . LEU A 1 113 ? 2.810 5.403 8.416 1.00 92.31 113 LEU A CA 1
ATOM 881 C C . LEU A 1 113 ? 2.023 6.588 8.958 1.00 92.31 113 LEU A C 1
ATOM 883 O O . LEU A 1 113 ? 0.858 6.451 9.350 1.00 92.31 113 LEU A O 1
ATOM 887 N N . ILE A 1 114 ? 2.666 7.747 8.980 1.00 92.38 114 ILE A N 1
ATOM 888 C CA . ILE A 1 114 ? 2.177 8.960 9.626 1.00 92.38 114 ILE A CA 1
ATOM 889 C C . ILE A 1 114 ? 2.008 10.051 8.569 1.00 92.38 114 ILE A C 1
ATOM 891 O O . ILE A 1 114 ? 2.828 10.196 7.671 1.00 92.38 114 ILE A O 1
ATOM 895 N N . ASP A 1 115 ? 0.928 10.811 8.651 1.00 91.38 115 ASP A N 1
ATOM 896 C CA . ASP A 1 115 ? 0.717 11.993 7.818 1.00 91.38 115 ASP A CA 1
ATOM 897 C C . ASP A 1 115 ? 1.609 13.163 8.276 1.00 91.38 115 ASP A C 1
ATOM 899 O O . ASP A 1 115 ? 2.136 13.167 9.391 1.00 91.38 115 ASP A O 1
ATOM 903 N N . LYS A 1 116 ? 1.734 14.211 7.461 1.00 86.81 116 LYS A N 1
ATOM 904 C CA . LYS A 1 116 ? 2.493 15.430 7.801 1.00 86.81 116 LYS A CA 1
ATOM 905 C C . LYS A 1 116 ? 1.986 16.116 9.073 1.00 86.81 116 LYS A C 1
ATOM 907 O O . LYS A 1 116 ? 2.746 16.807 9.739 1.00 86.81 116 LYS A O 1
ATOM 912 N N . THR A 1 117 ? 0.718 15.903 9.421 1.00 85.94 117 THR A N 1
ATOM 913 C CA . THR A 1 117 ? 0.076 16.404 10.646 1.00 85.94 117 THR A CA 1
ATOM 914 C C . THR A 1 117 ? 0.417 15.588 11.898 1.00 85.94 117 THR A C 1
ATOM 916 O O . THR A 1 117 ? -0.108 15.872 12.970 1.00 85.94 117 THR A O 1
ATOM 919 N N . GLY A 1 118 ? 1.237 14.537 11.785 1.00 86.31 118 GLY A N 1
ATOM 920 C CA . GLY A 1 118 ? 1.537 13.619 12.887 1.00 86.31 118 GLY A CA 1
ATOM 921 C C . GLY A 1 118 ? 0.456 12.558 13.124 1.00 86.31 118 GLY A C 1
ATOM 922 O O . GLY A 1 118 ? 0.558 11.758 14.053 1.00 86.31 118 GLY A O 1
ATOM 923 N N . THR A 1 119 ? -0.583 12.514 12.288 1.00 89.44 119 THR A N 1
ATOM 924 C CA . THR A 1 119 ? -1.687 11.561 12.427 1.00 89.44 119 THR A CA 1
ATOM 925 C C . THR A 1 119 ? -1.325 10.203 11.834 1.00 89.44 119 THR A C 1
ATOM 927 O O . THR A 1 119 ? -0.939 10.107 10.670 1.00 89.44 119 THR A O 1
ATOM 930 N N . ARG A 1 120 ? -1.508 9.125 12.600 1.00 91.06 120 ARG A N 1
ATOM 931 C CA . ARG A 1 120 ? -1.247 7.758 12.138 1.00 91.06 120 ARG A CA 1
ATOM 932 C C . ARG A 1 120 ? -2.301 7.312 11.118 1.00 91.06 120 ARG A C 1
ATOM 934 O O . ARG A 1 120 ? -3.497 7.373 11.391 1.00 91.06 120 ARG A O 1
ATOM 941 N N . LYS A 1 121 ? -1.855 6.861 9.945 1.00 92.00 121 LYS A N 1
ATOM 942 C CA . LYS A 1 121 ? -2.713 6.395 8.839 1.00 92.00 121 LYS A CA 1
ATOM 943 C C . LYS A 1 121 ? -2.610 4.893 8.600 1.00 92.00 121 LYS A C 1
ATOM 945 O O . LYS A 1 121 ? -3.565 4.303 8.104 1.00 92.00 121 LYS A O 1
ATOM 950 N N . ALA A 1 122 ? -1.490 4.265 8.954 1.00 93.12 122 ALA A N 1
ATOM 951 C CA . ALA A 1 122 ? -1.365 2.812 8.949 1.00 93.12 122 ALA A CA 1
ATOM 952 C C . ALA A 1 122 ? -0.354 2.312 9.985 1.00 93.12 122 ALA A C 1
ATOM 954 O O . ALA A 1 122 ? 0.536 3.050 10.404 1.00 93.12 122 ALA A O 1
ATOM 955 N N . VAL A 1 123 ? -0.513 1.046 10.364 1.00 93.25 123 VAL A N 1
ATOM 956 C CA . VAL A 1 123 ? 0.374 0.284 11.249 1.00 93.25 123 VAL A CA 1
ATOM 957 C C . VAL A 1 123 ? 0.706 -1.025 10.558 1.00 93.25 123 VAL A C 1
ATOM 959 O O . VAL A 1 123 ? -0.202 -1.728 10.110 1.00 93.25 123 VAL A O 1
ATOM 962 N N . LEU A 1 124 ? 1.985 -1.372 10.517 1.00 92.69 124 LEU A N 1
ATOM 963 C CA . LEU A 1 124 ? 2.494 -2.635 10.001 1.00 92.69 124 LEU A CA 1
ATOM 964 C C . LEU A 1 124 ? 3.290 -3.329 11.105 1.00 92.69 124 LEU A C 1
ATOM 966 O O . LEU A 1 124 ? 4.194 -2.738 11.696 1.00 92.69 124 LEU A O 1
ATOM 970 N N . ARG A 1 125 ? 2.961 -4.586 11.369 1.00 90.12 125 ARG A N 1
ATOM 971 C CA . ARG A 1 125 ? 3.659 -5.478 12.294 1.00 90.12 125 ARG A CA 1
ATOM 972 C C . ARG A 1 125 ? 3.774 -6.868 11.662 1.00 90.12 125 ARG A C 1
ATOM 974 O O . ARG A 1 125 ? 3.016 -7.176 10.746 1.00 90.12 125 ARG A O 1
ATOM 981 N N . PRO A 1 126 ? 4.679 -7.732 12.145 1.00 85.88 126 PRO A N 1
ATOM 982 C CA . PRO A 1 126 ? 4.810 -9.096 11.641 1.00 85.88 126 PRO A CA 1
ATOM 983 C C . PRO A 1 126 ? 3.504 -9.897 11.648 1.00 85.88 126 PRO A C 1
ATOM 985 O O . PRO A 1 126 ? 3.251 -10.694 10.744 1.00 85.88 126 PRO A O 1
ATOM 988 N N . ASP A 1 127 ? 2.687 -9.670 12.674 1.00 88.25 127 ASP A N 1
ATOM 989 C CA . ASP A 1 127 ? 1.454 -10.380 12.997 1.00 88.25 127 ASP A CA 1
ATOM 990 C C . ASP A 1 127 ? 0.184 -9.630 12.582 1.00 88.25 127 ASP A C 1
ATOM 992 O O . ASP A 1 127 ? -0.893 -10.221 12.592 1.00 88.25 127 ASP A O 1
ATOM 996 N N . LEU A 1 128 ? 0.262 -8.349 12.206 1.00 91.38 128 LEU A N 1
ATOM 997 C CA . LEU A 1 128 ? -0.911 -7.592 11.779 1.00 91.38 128 LEU A CA 1
ATOM 998 C C . LEU A 1 128 ? -0.579 -6.391 10.904 1.00 91.38 128 LEU A C 1
ATOM 1000 O O . LEU A 1 128 ? 0.479 -5.779 11.015 1.00 91.38 128 LEU A O 1
ATOM 1004 N N . TYR A 1 129 ? -1.554 -5.967 10.110 1.00 93.06 129 TYR A N 1
ATOM 1005 C CA . TYR A 1 129 ? -1.525 -4.652 9.481 1.00 93.06 129 TYR A CA 1
ATOM 1006 C C . TYR A 1 129 ? -2.885 -3.976 9.579 1.00 93.06 129 TYR A C 1
ATOM 1008 O O . TYR A 1 129 ? -3.918 -4.640 9.549 1.00 93.06 129 TYR A O 1
ATOM 1016 N N . ALA A 1 130 ? -2.893 -2.652 9.690 1.00 93.06 130 ALA A N 1
ATOM 1017 C CA . ALA A 1 130 ? -4.109 -1.853 9.744 1.00 93.06 130 ALA A CA 1
ATOM 1018 C C . ALA A 1 130 ? -3.920 -0.521 9.020 1.00 93.06 130 ALA A C 1
ATOM 1020 O O . ALA A 1 130 ? -2.820 0.029 9.012 1.00 93.06 130 ALA A O 1
ATOM 1021 N N . ALA A 1 131 ? -4.991 0.016 8.444 1.00 93.81 131 ALA A N 1
ATOM 1022 C CA . ALA A 1 131 ? -4.984 1.312 7.778 1.00 93.81 131 ALA A CA 1
ATOM 1023 C C . ALA A 1 131 ? -6.277 2.091 8.042 1.00 93.81 131 ALA A C 1
ATOM 1025 O O . ALA A 1 131 ? -7.303 1.522 8.413 1.00 93.81 131 ALA A O 1
ATOM 1026 N N . SER A 1 132 ? -6.224 3.405 7.837 1.00 91.12 132 SER A N 1
ATOM 1027 C CA . SER A 1 132 ? -7.355 4.318 8.033 1.00 91.12 132 SER A CA 1
ATOM 1028 C C . SER A 1 132 ? -8.272 4.439 6.814 1.00 91.12 132 SER A C 1
ATOM 1030 O O . SER A 1 132 ? -9.356 5.001 6.919 1.00 91.12 132 SER A O 1
ATOM 1032 N N . ASN A 1 133 ? -7.821 3.996 5.638 1.00 88.81 133 ASN A N 1
ATOM 1033 C CA . ASN A 1 133 ? -8.531 4.132 4.364 1.00 88.81 133 ASN A CA 1
ATOM 1034 C C . ASN A 1 133 ? -8.526 2.773 3.630 1.00 88.81 133 ASN A C 1
ATOM 1036 O O . ASN A 1 133 ? -7.474 2.122 3.620 1.00 88.81 133 ASN A O 1
ATOM 1040 N N . PRO A 1 134 ? -9.647 2.359 2.998 1.00 86.38 134 PRO A N 1
ATOM 1041 C CA . PRO A 1 134 ? -9.716 1.131 2.202 1.00 86.38 134 PRO A CA 1
ATOM 1042 C C . PRO A 1 134 ? -8.622 1.020 1.131 1.00 86.38 134 PRO A C 1
ATOM 1044 O O . PRO A 1 134 ? -8.033 -0.044 0.972 1.00 86.38 134 PRO A O 1
ATOM 1047 N N . GLU A 1 135 ? -8.289 2.103 0.431 1.00 87.06 135 GLU A N 1
ATOM 1048 C CA . GLU A 1 135 ? -7.263 2.076 -0.617 1.00 87.06 135 GLU A CA 1
ATOM 1049 C C . GLU A 1 135 ? -5.873 1.786 -0.053 1.00 87.06 135 GLU A C 1
ATOM 1051 O O . GLU A 1 135 ? -5.088 1.047 -0.642 1.00 87.06 135 GLU A O 1
ATOM 1056 N N . LEU A 1 136 ? -5.551 2.391 1.094 1.00 88.06 136 LEU A N 1
ATOM 1057 C CA . LEU A 1 136 ? -4.267 2.180 1.751 1.00 88.06 136 LEU A CA 1
ATOM 1058 C C . LEU A 1 136 ? -4.185 0.753 2.302 1.00 88.06 136 LEU A C 1
ATOM 1060 O O . LEU A 1 136 ? -3.151 0.106 2.156 1.00 88.06 136 LEU A O 1
ATOM 1064 N N . PHE A 1 137 ? -5.284 0.255 2.874 1.00 90.31 137 PHE A N 1
ATOM 1065 C CA . PHE A 1 137 ? -5.406 -1.122 3.343 1.00 90.31 137 PHE A CA 1
ATOM 1066 C C . PHE A 1 137 ? -5.152 -2.132 2.218 1.00 90.31 137 PHE A C 1
ATOM 1068 O O . PHE A 1 137 ? -4.369 -3.066 2.391 1.00 90.31 137 PHE A O 1
ATOM 1075 N N . GLU A 1 138 ? -5.769 -1.927 1.055 1.00 86.94 138 GLU A N 1
ATOM 1076 C CA . GLU A 1 138 ? -5.586 -2.812 -0.091 1.00 86.94 138 GLU A CA 1
ATOM 1077 C C . GLU A 1 138 ? -4.178 -2.768 -0.656 1.00 86.94 138 GLU A C 1
ATOM 1079 O O . GLU A 1 138 ? -3.595 -3.824 -0.886 1.00 86.94 138 GLU A O 1
ATOM 1084 N N . VAL A 1 139 ? -3.622 -1.573 -0.875 1.00 86.75 139 VAL A N 1
ATOM 1085 C CA . VAL A 1 139 ? -2.262 -1.444 -1.411 1.00 86.75 139 VAL A CA 1
ATOM 1086 C C . VAL A 1 139 ? -1.274 -2.129 -0.474 1.00 86.75 139 VAL A C 1
ATOM 1088 O O . VAL A 1 139 ? -0.466 -2.930 -0.926 1.00 86.75 139 VAL A O 1
ATOM 1091 N N . ILE A 1 140 ? -1.379 -1.907 0.836 1.00 88.88 140 ILE A N 1
ATOM 1092 C CA . ILE A 1 140 ? -0.537 -2.596 1.822 1.00 88.88 140 ILE A CA 1
ATOM 1093 C C . ILE A 1 140 ? -0.710 -4.119 1.726 1.00 88.88 140 ILE A C 1
ATOM 1095 O O . ILE A 1 140 ? 0.284 -4.840 1.638 1.00 88.88 140 ILE A O 1
ATOM 1099 N N . GLY A 1 141 ? -1.951 -4.611 1.699 1.00 86.69 141 GLY A N 1
ATOM 1100 C CA . GLY A 1 141 ? -2.242 -6.043 1.626 1.00 86.69 141 GLY A CA 1
ATOM 1101 C C . GLY A 1 141 ? -1.720 -6.708 0.347 1.00 86.69 141 GLY A C 1
ATOM 1102 O O . GLY A 1 141 ? -1.081 -7.756 0.423 1.00 86.69 141 GLY A O 1
ATOM 1103 N N . LYS A 1 142 ? -1.922 -6.089 -0.821 1.00 85.69 142 LYS A N 1
ATOM 1104 C CA . LYS A 1 142 ? -1.449 -6.606 -2.121 1.00 85.69 142 LYS A CA 1
ATOM 1105 C C . LYS A 1 142 ? 0.071 -6.636 -2.189 1.00 85.69 142 LYS A C 1
ATOM 1107 O O . LYS A 1 142 ? 0.666 -7.625 -2.601 1.00 85.69 142 LYS A O 1
ATOM 1112 N N . VAL A 1 143 ? 0.697 -5.548 -1.761 1.00 82.00 143 VAL A N 1
ATOM 1113 C CA . VAL A 1 143 ? 2.110 -5.275 -2.035 1.00 82.00 143 VAL A CA 1
ATOM 1114 C C . VAL A 1 143 ? 3.039 -5.918 -1.018 1.00 82.00 143 VAL A C 1
ATOM 1116 O O . VAL A 1 143 ? 4.085 -6.447 -1.389 1.00 82.00 143 VAL A O 1
ATOM 1119 N N . LEU A 1 144 ? 2.683 -5.848 0.265 1.00 84.25 144 LEU A N 1
ATOM 1120 C CA . LEU A 1 144 ? 3.532 -6.350 1.346 1.00 84.25 144 LEU A CA 1
ATOM 1121 C C . LEU A 1 144 ? 3.166 -7.776 1.748 1.00 84.25 144 LEU A C 1
ATOM 1123 O O . LEU A 1 144 ? 4.041 -8.526 2.165 1.00 84.25 144 LEU A O 1
ATOM 1127 N N . TYR A 1 145 ? 1.893 -8.150 1.603 1.00 80.19 145 TYR A N 1
ATOM 1128 C CA . TYR A 1 145 ? 1.375 -9.445 2.050 1.00 80.19 145 TYR A CA 1
ATOM 1129 C C . TYR A 1 145 ? 0.907 -10.346 0.898 1.00 80.19 145 TYR A C 1
ATOM 1131 O O . TYR A 1 145 ? 0.425 -11.448 1.153 1.00 80.19 145 TYR A O 1
ATOM 1139 N N . GLY A 1 146 ? 1.039 -9.907 -0.361 1.00 75.56 146 GLY A N 1
ATOM 1140 C CA . GLY A 1 146 ? 0.668 -10.704 -1.537 1.00 75.56 146 GLY A CA 1
ATOM 1141 C C . GLY A 1 146 ? -0.824 -11.051 -1.613 1.00 75.56 146 GLY A C 1
ATOM 1142 O O . GLY A 1 146 ? -1.198 -12.045 -2.236 1.00 75.56 146 GLY A O 1
ATOM 1143 N N . LEU A 1 147 ? -1.690 -10.285 -0.944 1.00 75.25 147 LEU A N 1
ATOM 1144 C CA . LEU A 1 147 ? -3.122 -10.572 -0.875 1.00 75.25 147 LEU A CA 1
ATOM 1145 C C . LEU A 1 147 ? -3.820 -10.131 -2.159 1.00 75.25 147 LEU A C 1
ATOM 1147 O O . LEU A 1 147 ? -3.853 -8.948 -2.465 1.00 75.25 147 LEU A O 1
ATOM 1151 N N . GLY A 1 148 ? -4.443 -11.073 -2.869 1.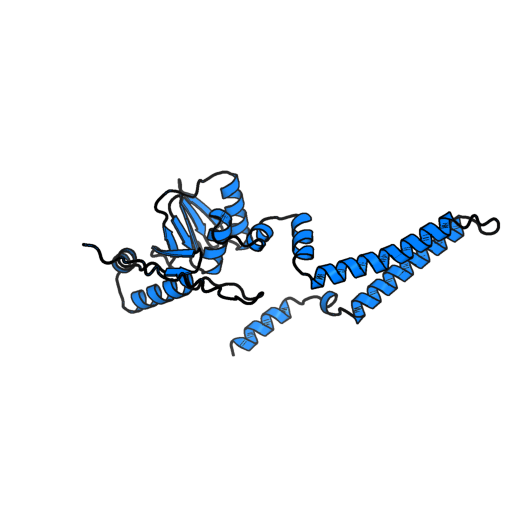00 62.84 148 GLY A N 1
ATOM 1152 C CA . GLY A 1 148 ? -5.132 -10.785 -4.129 1.00 62.84 148 GLY A CA 1
ATOM 1153 C C . GLY A 1 148 ? -4.128 -10.630 -5.268 1.00 62.84 148 GLY A C 1
ATOM 1154 O O . GLY A 1 148 ? -3.644 -9.537 -5.542 1.00 62.84 148 GLY A O 1
ATOM 1155 N N . PHE A 1 149 ? -3.811 -11.751 -5.919 1.00 53.12 149 PHE A N 1
ATOM 1156 C CA . PHE A 1 149 ? -2.942 -11.798 -7.090 1.00 53.12 149 PHE A CA 1
ATOM 1157 C C . PHE A 1 149 ? -3.623 -11.106 -8.276 1.00 53.12 149 PHE A C 1
ATOM 1159 O O . PHE A 1 149 ? -4.294 -11.754 -9.073 1.00 53.12 149 PHE A O 1
ATOM 1166 N N . ASP A 1 150 ? -3.447 -9.792 -8.380 1.00 54.62 150 ASP A N 1
ATOM 1167 C CA . ASP A 1 150 ? -3.750 -9.030 -9.587 1.00 54.62 150 ASP A CA 1
ATOM 1168 C C . ASP A 1 150 ? -2.442 -8.472 -10.140 1.00 54.62 150 ASP A C 1
ATOM 1170 O O . ASP A 1 150 ? -1.734 -7.724 -9.457 1.00 54.62 150 ASP A O 1
ATOM 1174 N N . THR A 1 151 ? -2.126 -8.818 -11.388 1.00 49.31 151 THR A N 1
ATOM 1175 C CA . THR A 1 151 ? -0.908 -8.425 -12.121 1.00 49.31 151 THR A CA 1
ATOM 1176 C C . THR A 1 151 ? -0.673 -6.905 -12.088 1.00 49.31 151 THR A C 1
ATOM 1178 O O . THR A 1 151 ? 0.464 -6.442 -12.110 1.00 49.31 151 THR A O 1
ATOM 1181 N N . GLN A 1 152 ? -1.746 -6.118 -11.946 1.00 51.22 152 GLN A N 1
ATOM 1182 C CA . GLN A 1 152 ? -1.716 -4.658 -11.817 1.00 51.22 152 GLN A CA 1
ATOM 1183 C C . GLN A 1 152 ? -1.014 -4.152 -10.548 1.00 51.22 152 GLN A C 1
ATOM 1185 O O . GLN A 1 152 ? -0.306 -3.153 -10.605 1.00 51.22 152 GLN A O 1
ATOM 1190 N N . SER A 1 153 ? -1.140 -4.847 -9.416 1.00 48.97 153 SER A N 1
ATOM 1191 C CA . SER A 1 153 ? -0.498 -4.428 -8.158 1.00 48.97 153 SER A CA 1
ATOM 1192 C C . SER A 1 153 ? 1.025 -4.605 -8.167 1.00 48.97 153 SER A C 1
ATOM 1194 O O . SER A 1 153 ? 1.737 -3.838 -7.524 1.00 48.97 153 SER A O 1
ATOM 1196 N N . GLN A 1 154 ? 1.537 -5.555 -8.957 1.00 50.31 154 GLN A N 1
ATOM 1197 C CA . GLN A 1 154 ? 2.974 -5.689 -9.220 1.00 50.31 154 GLN A CA 1
ATOM 1198 C C . GLN A 1 154 ? 3.472 -4.569 -10.147 1.00 50.31 154 GLN A C 1
ATOM 1200 O O . GLN A 1 154 ? 4.501 -3.952 -9.874 1.00 50.31 154 GLN A O 1
ATOM 1205 N N . LEU A 1 155 ? 2.685 -4.236 -11.176 1.00 51.53 155 LEU A N 1
ATOM 1206 C CA . LEU A 1 155 ? 2.935 -3.126 -12.109 1.00 51.53 155 LEU A CA 1
ATOM 1207 C C . LEU A 1 155 ? 2.893 -1.746 -11.450 1.00 51.53 155 LEU A C 1
ATOM 1209 O O . LEU A 1 155 ? 3.469 -0.788 -11.966 1.00 51.53 155 LEU A O 1
ATOM 1213 N N . GLU A 1 156 ? 2.204 -1.613 -10.320 1.00 53.47 156 GLU A N 1
ATOM 1214 C CA . GLU A 1 156 ? 2.245 -0.389 -9.536 1.00 53.47 156 GLU A CA 1
ATOM 1215 C C . GLU A 1 156 ? 3.608 -0.190 -8.860 1.00 53.47 156 GLU A C 1
ATOM 1217 O O . GLU A 1 156 ? 3.981 0.960 -8.675 1.00 53.47 156 GLU A O 1
ATOM 1222 N N . LEU A 1 157 ? 4.400 -1.223 -8.544 1.00 53.72 157 LEU A N 1
ATOM 1223 C CA . LEU A 1 157 ? 5.670 -1.069 -7.806 1.00 53.72 157 LEU A CA 1
ATOM 1224 C C . LEU A 1 157 ? 6.957 -1.072 -8.629 1.00 53.72 157 LEU A C 1
ATOM 1226 O O . LEU A 1 157 ? 8.006 -0.674 -8.094 1.00 53.72 157 LEU A O 1
ATOM 1230 N N . GLU A 1 158 ? 6.898 -1.496 -9.887 1.00 48.38 158 GLU A N 1
ATOM 1231 C CA . GLU A 1 158 ? 8.017 -1.332 -10.809 1.00 48.38 158 GLU A CA 1
ATOM 1232 C C . GLU A 1 158 ? 8.061 0.113 -11.316 1.00 48.38 158 GLU A C 1
ATOM 1234 O O . GLU A 1 158 ? 7.235 0.545 -12.117 1.00 48.38 158 GLU A O 1
ATOM 1239 N N . ASP A 1 159 ? 9.047 0.877 -10.851 1.00 47.81 159 ASP A N 1
ATOM 1240 C CA . ASP A 1 159 ? 9.453 2.110 -11.520 1.00 47.81 159 ASP A CA 1
ATOM 1241 C C . ASP A 1 159 ? 10.535 1.735 -12.544 1.00 47.81 159 ASP A C 1
ATOM 1243 O O . ASP A 1 159 ? 11.585 1.208 -12.174 1.00 47.81 159 ASP A O 1
ATOM 1247 N N . GLY A 1 160 ? 10.271 1.975 -13.831 1.00 51.53 160 GLY A N 1
ATOM 1248 C CA . GLY A 1 160 ? 11.224 1.724 -14.914 1.00 51.53 160 GLY A CA 1
ATOM 1249 C C . GLY A 1 160 ? 10.572 1.694 -16.298 1.00 51.53 160 GLY A C 1
ATOM 1250 O O . GLY A 1 160 ? 9.362 1.540 -16.427 1.00 51.53 160 GLY A O 1
ATOM 1251 N N . PHE A 1 161 ? 11.381 1.820 -17.356 1.00 49.84 161 PHE A N 1
ATOM 1252 C CA . PHE A 1 161 ? 10.933 1.730 -18.758 1.00 49.84 161 PHE A CA 1
ATOM 1253 C C . PHE A 1 161 ? 10.093 0.466 -19.025 1.00 49.84 161 PHE A C 1
ATOM 1255 O O . PHE A 1 161 ? 9.139 0.507 -19.798 1.00 49.84 161 PHE A O 1
ATOM 1262 N N . SER A 1 162 ? 10.386 -0.628 -18.314 1.00 48.81 162 SER A N 1
ATOM 1263 C CA . SER A 1 162 ? 9.627 -1.881 -18.331 1.00 48.81 162 SER A CA 1
ATOM 1264 C C . SER A 1 162 ? 8.177 -1.734 -17.860 1.00 48.81 162 SER A C 1
ATOM 1266 O O . SER A 1 162 ? 7.301 -2.348 -18.461 1.00 48.81 162 SER A O 1
ATOM 1268 N N . SER A 1 163 ? 7.881 -0.897 -16.860 1.00 47.47 163 SER A N 1
ATOM 1269 C CA . SER A 1 163 ? 6.512 -0.703 -16.361 1.00 47.47 163 SER A CA 1
ATOM 1270 C C . SER A 1 163 ? 5.692 0.239 -17.234 1.00 47.47 163 SER A C 1
ATOM 1272 O O . SER A 1 163 ? 4.492 0.022 -17.408 1.00 47.47 163 SER A O 1
ATOM 1274 N N . ALA A 1 164 ? 6.333 1.225 -17.871 1.00 54.91 164 ALA A N 1
ATOM 1275 C CA . ALA A 1 164 ? 5.716 2.000 -18.945 1.00 54.91 164 ALA A CA 1
ATOM 1276 C C . ALA A 1 164 ? 5.374 1.097 -20.139 1.00 54.91 164 ALA A C 1
ATOM 1278 O O . ALA A 1 164 ? 4.261 1.169 -20.659 1.00 54.91 164 ALA A O 1
ATOM 1279 N N . LEU A 1 165 ? 6.288 0.194 -20.513 1.00 52.78 165 LEU A N 1
ATOM 1280 C CA . LEU A 1 165 ? 6.079 -0.787 -21.576 1.00 52.78 165 LEU A CA 1
ATOM 1281 C C . LEU A 1 165 ? 4.972 -1.787 -21.219 1.00 52.78 165 LEU A C 1
ATOM 1283 O O . LEU A 1 165 ? 4.121 -2.087 -22.046 1.00 52.78 165 LEU A O 1
ATOM 1287 N N . ALA A 1 166 ? 4.936 -2.271 -19.980 1.00 52.78 166 ALA A N 1
ATOM 1288 C CA . ALA A 1 166 ? 3.943 -3.236 -19.534 1.00 52.78 166 ALA A CA 1
ATOM 1289 C C . ALA A 1 166 ? 2.553 -2.609 -19.323 1.00 52.78 166 ALA A C 1
ATOM 1291 O O . ALA A 1 166 ? 1.548 -3.249 -19.623 1.00 52.78 166 ALA A O 1
ATOM 1292 N N . ARG A 1 167 ? 2.468 -1.335 -18.908 1.00 54.91 167 ARG A N 1
ATOM 1293 C CA . ARG A 1 167 ? 1.217 -0.553 -18.946 1.00 54.91 167 ARG A CA 1
ATOM 1294 C C . ARG A 1 167 ? 0.746 -0.305 -20.376 1.00 54.91 167 ARG A C 1
ATOM 1296 O O . ARG A 1 167 ? -0.442 -0.454 -20.644 1.00 54.91 167 ARG A O 1
ATOM 1303 N N . LEU A 1 168 ? 1.671 0.007 -21.288 1.00 54.91 168 LEU A N 1
ATOM 1304 C CA . LEU A 1 168 ? 1.393 0.096 -22.723 1.00 54.91 168 LEU A CA 1
ATOM 1305 C C . LEU A 1 168 ? 0.863 -1.230 -23.272 1.00 54.91 168 LEU A C 1
ATOM 1307 O O . LEU A 1 168 ? -0.083 -1.196 -24.043 1.00 54.91 168 LEU A O 1
ATOM 1311 N N . LEU A 1 169 ? 1.428 -2.368 -22.853 1.00 55.25 169 LEU A N 1
ATOM 1312 C CA . LEU A 1 169 ? 1.047 -3.721 -23.282 1.00 55.25 169 LEU A CA 1
ATOM 1313 C C . LEU A 1 169 ? -0.270 -4.223 -22.674 1.00 55.25 169 LEU A C 1
ATOM 1315 O O . LEU A 1 169 ? -0.971 -5.017 -23.303 1.00 55.25 169 LEU A O 1
ATOM 1319 N N . ALA A 1 170 ? -0.616 -3.780 -21.464 1.00 54.44 170 ALA A N 1
ATOM 1320 C CA . ALA A 1 170 ? -1.836 -4.196 -20.776 1.00 54.44 170 ALA A CA 1
ATOM 1321 C C . ALA A 1 170 ? -3.107 -3.580 -21.389 1.00 54.44 170 ALA A C 1
ATOM 1323 O O . ALA A 1 170 ? -4.170 -4.204 -21.361 1.00 54.44 170 ALA A O 1
ATOM 1324 N N . ASP A 1 171 ? -3.009 -2.381 -21.966 1.00 60.62 171 ASP A N 1
ATOM 1325 C CA . ASP A 1 171 ? -4.134 -1.719 -22.620 1.00 60.62 171 ASP A CA 1
ATOM 1326 C C . ASP A 1 171 ? -4.149 -2.027 -24.126 1.00 60.62 171 ASP A C 1
ATOM 1328 O O . ASP A 1 171 ? -3.441 -1.415 -24.927 1.00 60.62 171 ASP A O 1
ATOM 1332 N N . LYS A 1 172 ? -4.994 -2.989 -24.528 1.00 58.44 172 LYS A N 1
ATOM 1333 C CA . LYS A 1 172 ? -5.131 -3.455 -25.924 1.00 58.44 172 LYS A CA 1
ATOM 1334 C C . LYS A 1 172 ? -5.356 -2.314 -26.924 1.00 58.44 172 LYS A C 1
ATOM 1336 O O . LYS A 1 172 ? -4.940 -2.424 -28.081 1.00 58.44 172 LYS A O 1
ATOM 1341 N N . MET A 1 173 ? -6.002 -1.227 -26.500 1.00 58.56 173 MET A N 1
ATOM 1342 C CA . MET A 1 173 ? -6.280 -0.086 -27.367 1.00 58.56 173 MET A CA 1
ATOM 1343 C C . MET A 1 173 ? -5.024 0.772 -27.577 1.00 58.56 173 MET A C 1
ATOM 1345 O O . MET A 1 173 ? -4.756 1.191 -28.703 1.00 58.56 173 MET A O 1
ATOM 1349 N N . LEU A 1 174 ? -4.209 0.968 -26.537 1.00 59.56 174 LEU A N 1
ATOM 1350 C CA . LEU A 1 174 ? -2.920 1.665 -26.622 1.00 59.56 174 LEU A CA 1
ATOM 1351 C C . LEU A 1 174 ? -1.857 0.848 -27.366 1.00 59.56 174 LEU A C 1
ATOM 1353 O O . LEU A 1 174 ? -1.135 1.423 -28.181 1.00 59.56 174 LEU A O 1
ATOM 1357 N N . VAL A 1 175 ? -1.810 -0.478 -27.181 1.00 60.69 175 VAL A N 1
ATOM 1358 C CA . VAL A 1 175 ? -0.933 -1.372 -27.966 1.00 60.69 175 VAL A CA 1
ATOM 1359 C C . VAL A 1 175 ? -1.206 -1.226 -29.453 1.00 60.69 175 VAL A C 1
ATOM 1361 O O . VAL A 1 175 ? -0.284 -1.034 -30.241 1.00 60.69 175 VAL A O 1
ATOM 1364 N N . THR A 1 176 ? -2.481 -1.277 -29.842 1.00 61.38 176 THR A N 1
ATOM 1365 C CA . THR A 1 176 ? -2.871 -1.168 -31.251 1.00 61.38 176 THR A CA 1
ATOM 1366 C C . THR A 1 176 ? -2.459 0.192 -31.820 1.00 61.38 176 THR A C 1
ATOM 1368 O O . THR A 1 176 ? -1.879 0.251 -32.901 1.00 61.38 176 THR A O 1
ATOM 1371 N N . LYS A 1 177 ? -2.654 1.282 -31.063 1.00 65.12 177 LYS A N 1
ATOM 1372 C CA . LYS A 1 177 ? -2.204 2.630 -31.453 1.00 65.12 177 LYS A CA 1
ATOM 1373 C C . LYS A 1 177 ? -0.681 2.714 -31.607 1.00 65.12 177 LYS A C 1
ATOM 1375 O O . LYS A 1 177 ? -0.209 3.280 -32.589 1.00 65.12 177 LYS A O 1
ATOM 1380 N N . ALA A 1 178 ? 0.084 2.131 -30.683 1.00 68.31 178 ALA A N 1
ATOM 1381 C CA . ALA A 1 178 ? 1.546 2.129 -30.724 1.00 68.31 178 ALA A CA 1
ATOM 1382 C C . ALA A 1 178 ? 2.095 1.296 -31.893 1.00 68.31 178 ALA A C 1
ATOM 1384 O O . ALA A 1 178 ? 2.993 1.749 -32.600 1.00 68.31 178 ALA A O 1
ATOM 1385 N N . ILE A 1 179 ? 1.524 0.117 -32.149 1.00 71.25 179 ILE A N 1
ATOM 1386 C CA . ILE A 1 179 ? 1.905 -0.732 -33.285 1.00 71.25 179 ILE A CA 1
ATOM 1387 C C . ILE A 1 179 ? 1.600 -0.026 -34.607 1.00 71.25 179 ILE A C 1
ATOM 1389 O O . ILE A 1 179 ? 2.450 -0.020 -35.492 1.00 71.25 179 ILE A O 1
ATOM 1393 N N . VAL A 1 180 ? 0.439 0.625 -34.738 1.00 69.00 180 VAL A N 1
ATOM 1394 C CA . VAL A 1 180 ? 0.097 1.412 -35.935 1.00 69.00 180 VAL A CA 1
ATOM 1395 C C . VAL A 1 180 ? 1.049 2.601 -36.106 1.00 69.00 180 VAL A C 1
ATOM 1397 O O . VAL A 1 180 ? 1.486 2.860 -37.225 1.00 69.00 180 VAL A O 1
ATOM 1400 N N . ALA A 1 181 ? 1.440 3.273 -35.015 1.00 68.00 181 ALA A N 1
ATOM 1401 C CA . ALA A 1 181 ? 2.443 4.344 -35.038 1.00 68.00 181 ALA A CA 1
ATOM 1402 C C . ALA A 1 181 ? 3.782 3.855 -35.598 1.00 68.00 181 ALA A C 1
ATOM 1404 O O . ALA A 1 181 ? 4.348 4.458 -36.507 1.00 68.00 181 ALA A O 1
ATOM 1405 N N . ILE A 1 182 ? 4.275 2.745 -35.044 1.00 72.50 182 ILE A N 1
ATOM 1406 C CA . ILE A 1 182 ? 5.545 2.128 -35.424 1.00 72.50 182 ILE A CA 1
ATOM 1407 C C . ILE A 1 182 ? 5.462 1.668 -36.878 1.00 72.50 182 ILE A C 1
ATOM 1409 O O . ILE A 1 182 ? 6.354 1.973 -37.657 1.00 72.50 182 ILE A O 1
ATOM 1413 N N . PHE A 1 183 ? 4.376 1.012 -37.281 1.00 73.56 183 PHE A N 1
ATOM 1414 C CA . PHE A 1 183 ? 4.201 0.542 -38.652 1.00 73.56 183 PHE A CA 1
ATOM 1415 C C . PHE A 1 183 ? 4.184 1.701 -39.660 1.00 73.56 183 PHE A C 1
ATOM 1417 O O . PHE A 1 183 ? 4.910 1.661 -40.650 1.00 73.56 183 PHE A O 1
ATOM 1424 N N . LEU A 1 184 ? 3.439 2.775 -39.382 1.00 70.75 184 LEU A N 1
ATOM 1425 C CA . LEU A 1 184 ? 3.377 3.956 -40.253 1.00 70.75 184 LEU A CA 1
ATOM 1426 C C . LEU A 1 184 ? 4.696 4.732 -40.330 1.00 70.75 184 LEU A C 1
ATOM 1428 O O . LEU A 1 184 ? 4.928 5.419 -41.320 1.00 70.75 184 LEU A O 1
ATOM 1432 N N . LEU A 1 185 ? 5.558 4.634 -39.317 1.00 70.50 185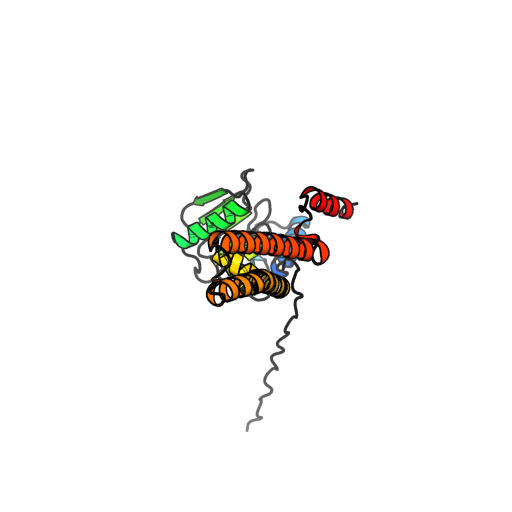 LEU A N 1
ATOM 1433 C CA . LEU A 1 185 ? 6.859 5.305 -39.307 1.00 70.50 185 LEU A CA 1
ATOM 1434 C C . LEU A 1 185 ? 7.940 4.434 -39.964 1.00 70.50 185 LEU A C 1
ATOM 1436 O O . LEU A 1 185 ? 8.722 4.919 -40.779 1.00 70.50 185 LEU A O 1
ATOM 1440 N N . PHE A 1 186 ? 7.959 3.136 -39.657 1.00 73.69 186 PHE A N 1
ATOM 1441 C CA . PHE A 1 186 ? 8.979 2.216 -40.153 1.00 73.69 186 PHE A CA 1
ATOM 1442 C C . PHE A 1 186 ? 8.753 1.785 -41.599 1.00 73.69 186 PHE A C 1
ATOM 1444 O O . PHE A 1 186 ? 9.741 1.631 -42.306 1.00 73.69 186 PHE A O 1
ATOM 1451 N N . VAL A 1 187 ? 7.514 1.619 -42.075 1.00 77.81 187 VAL A N 1
ATOM 1452 C CA . VAL A 1 187 ? 7.264 1.163 -43.457 1.00 77.81 187 VAL A CA 1
ATOM 1453 C C . VAL A 1 187 ? 7.795 2.154 -44.502 1.00 77.81 187 VAL A C 1
ATOM 1455 O O . VAL A 1 187 ? 8.553 1.725 -45.374 1.00 77.81 187 VAL A O 1
ATOM 1458 N N . PRO A 1 188 ? 7.514 3.469 -44.418 1.00 71.25 188 PRO A N 1
ATOM 1459 C CA . PRO A 1 188 ? 8.076 4.435 -45.359 1.00 71.25 188 PRO A CA 1
ATOM 1460 C C . PRO A 1 188 ? 9.593 4.557 -45.209 1.00 71.25 188 PRO A C 1
ATOM 1462 O O . PRO A 1 188 ? 10.299 4.611 -46.211 1.00 71.25 188 PRO A O 1
ATOM 1465 N N . ALA A 1 189 ? 10.112 4.526 -43.975 1.00 72.56 189 ALA A N 1
ATOM 1466 C CA . ALA A 1 189 ? 11.550 4.580 -43.711 1.00 72.56 189 ALA A CA 1
ATOM 1467 C C . ALA A 1 189 ? 12.302 3.392 -44.336 1.00 72.56 189 ALA A C 1
ATOM 1469 O O . ALA A 1 189 ? 13.339 3.582 -44.974 1.00 72.56 189 ALA A O 1
ATOM 1470 N N . LEU A 1 190 ? 11.761 2.175 -44.207 1.00 73.19 190 LEU A N 1
ATOM 1471 C CA . LEU A 1 190 ? 12.318 0.974 -44.830 1.00 73.19 190 LEU A CA 1
ATOM 1472 C C . LEU A 1 190 ? 12.232 1.058 -46.351 1.00 73.19 190 LEU A C 1
ATOM 1474 O O . LEU A 1 190 ? 13.190 0.703 -47.025 1.00 73.19 190 LEU A O 1
ATOM 1478 N N . TRP A 1 191 ? 11.122 1.562 -46.896 1.00 74.00 191 TRP A N 1
ATOM 1479 C CA . TRP A 1 191 ? 10.957 1.705 -48.342 1.00 74.00 191 TRP A CA 1
ATOM 1480 C C . TRP A 1 191 ? 11.939 2.714 -48.942 1.00 74.00 191 TRP A C 1
ATOM 1482 O O . TRP A 1 191 ? 12.517 2.459 -49.997 1.00 74.00 191 TRP A O 1
ATOM 1492 N N . ILE A 1 192 ? 12.195 3.821 -48.239 1.00 71.50 192 ILE A N 1
ATOM 1493 C CA . ILE A 1 192 ? 13.221 4.808 -48.597 1.00 71.50 192 ILE A CA 1
ATOM 1494 C C . ILE A 1 192 ? 14.612 4.175 -48.517 1.00 71.50 192 ILE A C 1
ATOM 1496 O O . ILE A 1 192 ? 15.384 4.300 -49.463 1.00 71.50 192 ILE A O 1
ATOM 1500 N N . ALA A 1 193 ? 14.931 3.459 -47.436 1.00 70.81 193 ALA A N 1
ATOM 1501 C CA . ALA A 1 193 ? 16.231 2.809 -47.265 1.00 70.81 193 ALA A CA 1
ATOM 1502 C C . ALA A 1 193 ? 16.495 1.732 -48.333 1.00 70.81 193 ALA A C 1
ATOM 1504 O O . ALA A 1 193 ? 17.576 1.692 -48.916 1.00 70.81 193 ALA A O 1
ATOM 1505 N N . VAL A 1 194 ? 15.494 0.903 -48.635 1.00 74.69 194 VAL A N 1
ATOM 1506 C CA . VAL A 1 194 ? 15.549 -0.117 -49.691 1.00 74.69 194 VAL A CA 1
ATOM 1507 C C . VAL A 1 194 ? 15.666 0.536 -51.067 1.00 74.69 194 VAL A C 1
ATOM 1509 O O . VAL A 1 194 ? 16.486 0.102 -51.872 1.00 74.69 194 VAL A O 1
ATOM 1512 N N . SER A 1 195 ? 14.922 1.616 -51.325 1.00 67.06 195 SER A N 1
ATOM 1513 C CA . SER A 1 195 ? 15.028 2.367 -52.581 1.00 67.06 195 SER A CA 1
ATOM 1514 C C . SER A 1 195 ? 16.422 2.967 -52.751 1.00 67.06 195 SER A C 1
ATOM 1516 O O . SER A 1 195 ? 17.018 2.793 -53.807 1.00 67.06 195 SER A O 1
ATOM 1518 N N . LEU A 1 196 ? 16.982 3.593 -51.709 1.00 68.62 196 LEU A N 1
ATOM 1519 C CA . LEU A 1 196 ? 18.339 4.156 -51.705 1.00 68.62 196 LEU A CA 1
ATOM 1520 C C . LEU A 1 196 ? 19.431 3.099 -51.906 1.00 68.62 196 LEU A C 1
ATOM 1522 O O . LEU A 1 196 ? 20.469 3.402 -52.486 1.00 68.62 196 LEU A O 1
ATOM 1526 N N . PHE A 1 197 ? 19.204 1.878 -51.420 1.00 68.50 197 PHE A N 1
ATOM 1527 C CA . PHE A 1 197 ? 20.144 0.769 -51.564 1.00 68.50 197 PHE A CA 1
ATOM 1528 C C . PHE A 1 197 ? 20.068 0.106 -52.948 1.00 68.50 197 PHE A C 1
ATOM 1530 O O . PHE A 1 197 ? 21.094 -0.291 -53.488 1.00 68.50 197 PHE A O 1
ATOM 1537 N N . LEU A 1 198 ? 18.870 0.001 -53.535 1.00 69.06 198 LEU A N 1
ATOM 1538 C CA . LEU A 1 198 ? 18.656 -0.630 -54.844 1.00 69.06 198 LEU A CA 1
ATOM 1539 C C . LEU A 1 198 ? 18.886 0.319 -56.028 1.00 69.06 198 LEU A C 1
ATOM 1541 O O . LEU A 1 198 ? 19.213 -0.146 -57.118 1.00 69.06 198 LEU A O 1
ATOM 1545 N N . THR A 1 199 ? 18.725 1.635 -55.850 1.00 64.56 199 THR A N 1
ATOM 1546 C CA . THR A 1 199 ? 19.048 2.608 -56.905 1.00 64.56 199 THR A CA 1
ATOM 1547 C C . THR A 1 199 ? 20.520 3.001 -56.855 1.00 64.56 199 THR A C 1
ATOM 1549 O O . THR A 1 199 ? 20.896 4.040 -56.313 1.00 64.56 199 THR A O 1
ATOM 1552 N N . GLU A 1 200 ? 21.373 2.207 -57.507 1.00 57.38 200 GLU A N 1
ATOM 1553 C CA . GLU A 1 200 ? 22.675 2.699 -57.969 1.00 57.38 200 GLU A CA 1
ATOM 1554 C C . GLU A 1 200 ? 22.451 3.719 -59.089 1.00 57.38 200 GLU A C 1
ATOM 1556 O O . GLU A 1 200 ? 22.418 3.427 -60.282 1.00 57.38 200 GLU A O 1
ATOM 1561 N N . SER A 1 201 ? 22.217 4.959 -58.679 1.00 55.75 201 SER A N 1
ATOM 1562 C CA . SER A 1 201 ? 22.023 6.072 -59.591 1.00 55.75 201 SER A CA 1
ATOM 1563 C C . SER A 1 201 ? 23.370 6.501 -60.179 1.00 55.75 201 SER A C 1
ATOM 1565 O O . SER A 1 201 ? 24.204 7.084 -59.486 1.00 55.75 201 SER A O 1
ATOM 1567 N N . LEU A 1 202 ? 23.547 6.272 -61.482 1.00 58.47 202 LEU A N 1
ATOM 1568 C CA . LEU A 1 202 ? 24.681 6.779 -62.261 1.00 58.47 202 LEU A CA 1
ATOM 1569 C C . LEU A 1 202 ? 24.613 8.307 -62.495 1.00 58.47 202 LEU A C 1
ATOM 1571 O O . LEU A 1 202 ? 25.617 8.920 -62.840 1.00 58.47 202 LEU A O 1
ATOM 1575 N N . PHE A 1 203 ? 23.431 8.918 -62.326 1.00 59.56 203 PHE A N 1
ATOM 1576 C CA . PHE A 1 203 ? 23.133 10.292 -62.763 1.00 59.56 203 PHE A CA 1
ATOM 1577 C C . PHE A 1 203 ? 22.962 11.312 -61.626 1.00 59.56 203 PHE A C 1
ATOM 1579 O O . PHE A 1 203 ? 23.227 12.495 -61.825 1.00 59.56 203 PHE A O 1
ATOM 1586 N N . TYR A 1 204 ? 22.552 10.883 -60.432 1.00 63.59 204 TYR A N 1
ATOM 1587 C CA . TYR A 1 204 ? 22.397 11.745 -59.258 1.00 63.59 204 TYR A CA 1
ATOM 1588 C C . TYR A 1 204 ? 23.505 11.514 -58.223 1.00 63.59 204 TYR A C 1
ATOM 1590 O O . TYR A 1 204 ? 23.743 10.373 -57.814 1.00 63.59 204 TYR A O 1
ATOM 1598 N N . PRO A 1 205 ? 24.142 12.589 -57.728 1.00 73.31 205 PRO A N 1
ATOM 1599 C CA . PRO A 1 205 ? 25.060 12.517 -56.603 1.00 73.31 205 PRO A CA 1
ATOM 1600 C C . PRO A 1 205 ? 24.396 11.935 -55.346 1.00 73.31 205 PRO A C 1
ATOM 1602 O O . PRO A 1 205 ? 23.293 12.335 -54.970 1.00 73.31 205 PRO A O 1
ATOM 1605 N N . ARG A 1 206 ? 25.111 11.058 -54.628 1.00 70.88 206 ARG A N 1
ATOM 1606 C CA . ARG A 1 206 ? 24.609 10.369 -53.419 1.00 70.88 206 ARG A CA 1
ATOM 1607 C C . ARG A 1 206 ? 24.067 11.315 -52.337 1.00 70.88 206 ARG A C 1
ATOM 1609 O O . ARG A 1 206 ? 23.149 10.953 -51.613 1.00 70.88 206 ARG A O 1
ATOM 1616 N N . TRP A 1 207 ? 24.588 12.537 -52.235 1.00 74.88 207 TRP A N 1
ATOM 1617 C CA . TRP A 1 207 ? 24.127 13.523 -51.249 1.00 74.88 207 TRP A CA 1
ATOM 1618 C C . TRP A 1 207 ? 22.701 14.030 -51.515 1.00 74.88 207 TRP A C 1
ATOM 1620 O O . TRP A 1 207 ? 21.964 14.264 -50.561 1.00 74.88 207 TRP A O 1
ATOM 1630 N N . ILE A 1 208 ? 22.274 14.123 -52.780 1.00 76.00 208 ILE A N 1
ATOM 1631 C CA . ILE A 1 208 ? 20.897 14.507 -53.141 1.00 76.00 208 ILE A CA 1
ATOM 1632 C C . ILE A 1 208 ? 19.914 13.415 -52.709 1.00 76.00 208 ILE A C 1
ATOM 1634 O O . ILE A 1 208 ? 18.845 13.712 -52.182 1.00 76.00 208 ILE A O 1
ATOM 1638 N N . LEU A 1 209 ? 20.312 12.152 -52.865 1.00 68.69 209 LEU A N 1
ATOM 1639 C CA . LEU A 1 209 ? 19.541 10.994 -52.418 1.00 68.69 209 LEU A CA 1
ATOM 1640 C C . LEU A 1 209 ? 19.364 10.976 -50.888 1.00 68.69 209 LEU A C 1
ATOM 1642 O O . LEU A 1 209 ? 18.252 10.765 -50.404 1.00 68.69 209 LEU A O 1
ATOM 1646 N N . PHE A 1 210 ? 20.411 11.295 -50.119 1.00 74.31 210 PHE A N 1
ATOM 1647 C CA . PHE A 1 210 ? 20.288 11.462 -48.663 1.00 74.31 210 PHE A CA 1
ATOM 1648 C C . PHE A 1 210 ? 19.343 12.607 -48.278 1.00 74.31 210 PHE A C 1
ATOM 1650 O O . PHE A 1 210 ? 18.544 12.461 -47.352 1.00 74.31 210 PHE A O 1
ATOM 1657 N N . LEU A 1 211 ? 19.401 13.729 -48.998 1.00 78.44 211 LEU A N 1
ATOM 1658 C CA . LEU A 1 211 ? 18.568 14.902 -48.730 1.00 78.44 211 LEU A CA 1
ATOM 1659 C C . LEU A 1 211 ? 17.088 14.620 -49.036 1.00 78.44 211 LEU A C 1
ATOM 1661 O O . LEU A 1 211 ? 16.220 14.955 -48.231 1.00 78.44 211 LEU A O 1
ATOM 1665 N N . ALA A 1 212 ? 16.804 13.914 -50.133 1.00 74.12 212 ALA A N 1
ATOM 1666 C CA . ALA A 1 212 ? 15.464 13.434 -50.467 1.00 74.12 212 ALA A CA 1
ATOM 1667 C C . ALA A 1 212 ? 14.931 12.434 -49.425 1.00 74.12 212 ALA A C 1
ATOM 1669 O O . ALA A 1 212 ? 13.777 12.539 -49.008 1.00 74.12 212 ALA A O 1
ATOM 1670 N N . GLY A 1 213 ? 15.776 11.515 -48.943 1.00 72.94 213 GLY A N 1
ATOM 1671 C CA . GLY A 1 213 ? 15.416 10.581 -47.874 1.00 72.94 213 GLY A CA 1
ATOM 1672 C C . GLY A 1 213 ? 15.092 11.284 -46.551 1.00 72.94 213 GLY A C 1
ATOM 1673 O O . GLY A 1 213 ? 14.081 10.975 -45.920 1.00 72.94 213 GLY A O 1
ATOM 1674 N N . ALA A 1 214 ? 15.891 12.280 -46.158 1.00 77.38 214 ALA A N 1
ATOM 1675 C CA . ALA A 1 214 ? 15.635 13.092 -44.968 1.00 77.38 214 ALA A CA 1
ATOM 1676 C C . ALA A 1 214 ? 14.318 13.881 -45.079 1.00 77.38 214 ALA A C 1
ATOM 1678 O O . ALA A 1 214 ? 13.545 13.948 -44.121 1.00 77.38 214 ALA A O 1
ATOM 1679 N N . LEU A 1 215 ? 14.031 14.432 -46.261 1.00 80.00 215 LEU A N 1
ATOM 1680 C CA . LEU A 1 215 ? 12.812 15.196 -46.524 1.00 80.00 215 LEU A CA 1
ATOM 1681 C C . LEU A 1 215 ? 11.567 14.293 -46.529 1.00 80.00 215 LEU A C 1
ATOM 1683 O O . LEU A 1 215 ? 10.545 14.647 -45.942 1.00 80.00 215 LEU A O 1
ATOM 1687 N N . ALA A 1 216 ? 11.670 13.087 -47.091 1.00 73.25 216 ALA A N 1
ATOM 1688 C CA . ALA A 1 216 ? 10.612 12.080 -47.049 1.00 73.25 216 ALA A CA 1
ATOM 1689 C C . ALA A 1 216 ? 10.359 11.550 -45.622 1.00 73.25 216 ALA A C 1
ATOM 1691 O O . ALA A 1 216 ? 9.206 11.364 -45.228 1.00 73.25 216 ALA A O 1
ATOM 1692 N N . MET A 1 217 ? 11.406 11.388 -44.806 1.00 75.38 217 MET A N 1
ATOM 1693 C CA . MET A 1 217 ? 11.268 11.075 -43.377 1.00 75.38 217 MET A CA 1
ATOM 1694 C C . MET A 1 217 ? 10.557 12.195 -42.613 1.00 75.38 217 MET A C 1
ATOM 1696 O O . MET A 1 217 ? 9.628 11.922 -41.853 1.00 75.38 217 MET A O 1
ATOM 1700 N N . ALA A 1 218 ? 10.931 13.457 -42.845 1.00 77.06 218 ALA A N 1
ATOM 1701 C CA . ALA A 1 218 ? 10.265 14.604 -42.230 1.00 77.06 218 ALA A CA 1
ATOM 1702 C C . ALA A 1 218 ? 8.778 14.681 -42.621 1.00 77.06 218 ALA A C 1
ATOM 1704 O O . ALA A 1 218 ? 7.922 14.896 -41.759 1.00 77.06 218 ALA A O 1
ATOM 1705 N N . LEU A 1 219 ? 8.460 14.428 -43.896 1.00 75.88 219 LEU A N 1
ATOM 1706 C CA . LEU A 1 219 ? 7.085 14.352 -44.391 1.00 75.88 219 LEU A CA 1
ATOM 1707 C C . LEU A 1 219 ? 6.309 13.202 -43.732 1.00 75.88 219 LEU A C 1
ATOM 1709 O O . LEU A 1 219 ? 5.168 13.385 -43.318 1.00 75.88 219 LEU A O 1
ATOM 1713 N N . THR A 1 220 ? 6.938 12.037 -43.572 1.00 71.38 220 THR A N 1
ATOM 1714 C CA . THR A 1 220 ? 6.329 10.875 -42.908 1.00 71.38 220 THR A CA 1
ATOM 1715 C C . THR A 1 220 ? 6.006 11.187 -41.451 1.00 71.38 220 THR A C 1
ATOM 1717 O O . THR A 1 220 ? 4.882 10.966 -41.007 1.00 71.38 220 THR A O 1
ATOM 1720 N N . VAL A 1 221 ? 6.948 11.781 -40.712 1.00 75.62 221 VAL A N 1
ATOM 1721 C CA . VAL A 1 221 ? 6.723 12.225 -39.326 1.00 75.62 221 VAL A CA 1
ATOM 1722 C C . VAL A 1 221 ? 5.586 13.245 -39.255 1.00 75.62 221 VAL A C 1
ATOM 1724 O O . VAL A 1 221 ? 4.757 13.179 -38.347 1.00 75.62 221 VAL A O 1
ATOM 1727 N N . TYR A 1 222 ? 5.508 14.165 -40.218 1.00 76.25 222 TYR A N 1
ATOM 1728 C CA . TYR A 1 222 ? 4.424 15.140 -40.301 1.00 76.25 222 TYR A CA 1
ATOM 1729 C C . TYR A 1 222 ? 3.058 14.481 -40.543 1.00 76.25 222 TYR A C 1
ATOM 1731 O O . TYR A 1 222 ? 2.109 14.784 -39.822 1.00 76.25 222 TYR A O 1
ATOM 1739 N N . ILE A 1 223 ? 2.959 13.544 -41.490 1.00 73.88 223 ILE A N 1
ATOM 1740 C CA . ILE A 1 223 ? 1.721 12.801 -41.783 1.00 73.88 223 ILE A CA 1
ATOM 1741 C C . ILE A 1 223 ? 1.305 11.954 -40.582 1.00 73.88 223 ILE A C 1
ATOM 1743 O O . ILE A 1 223 ? 0.139 11.963 -40.204 1.00 73.88 223 ILE A O 1
ATOM 1747 N N . VAL A 1 224 ? 2.250 11.274 -39.932 1.00 69.94 224 VAL A N 1
ATOM 1748 C CA . VAL A 1 224 ? 1.998 10.511 -38.704 1.00 69.94 224 VAL A CA 1
ATOM 1749 C C . VAL A 1 224 ? 1.466 11.432 -37.605 1.00 69.94 224 VAL A C 1
ATOM 1751 O O . VAL A 1 224 ? 0.464 11.121 -36.964 1.00 69.94 224 VAL A O 1
ATOM 1754 N N . ARG A 1 225 ? 2.081 12.605 -37.416 1.00 72.75 225 ARG A N 1
ATOM 1755 C CA . ARG A 1 225 ? 1.605 13.612 -36.459 1.00 72.75 225 ARG A CA 1
ATOM 1756 C C . ARG A 1 225 ? 0.195 14.103 -36.794 1.00 72.75 225 ARG A C 1
ATOM 1758 O O . ARG A 1 225 ? -0.607 14.280 -35.879 1.00 72.75 225 ARG A O 1
ATOM 1765 N N . LEU A 1 226 ? -0.110 14.317 -38.072 1.00 74.12 226 LEU A N 1
ATOM 1766 C CA . LEU A 1 226 ? -1.438 14.723 -38.534 1.00 74.12 226 LEU A CA 1
ATOM 1767 C C . LEU A 1 226 ? -2.473 13.614 -38.296 1.00 74.12 226 LEU A C 1
ATOM 1769 O O . LEU A 1 226 ? -3.515 13.872 -37.704 1.00 74.12 226 LEU A O 1
ATOM 1773 N N . TYR A 1 227 ? -2.137 12.371 -38.643 1.00 67.69 227 TYR A N 1
ATOM 1774 C CA . TYR A 1 227 ? -2.967 11.191 -38.414 1.00 67.69 227 TYR A CA 1
ATOM 1775 C C . TYR A 1 227 ? -3.307 11.017 -36.932 1.00 67.69 227 TYR A C 1
ATOM 1777 O O . TYR A 1 227 ? -4.463 10.774 -36.585 1.00 67.69 227 TYR A O 1
ATOM 1785 N N . PHE A 1 228 ? -2.320 11.186 -36.046 1.00 68.38 228 PHE A N 1
ATOM 1786 C CA . PHE A 1 228 ? -2.548 11.143 -34.604 1.00 68.38 228 PHE A CA 1
ATOM 1787 C C . PHE A 1 228 ? -3.424 12.300 -34.121 1.00 68.38 228 PHE A C 1
ATOM 1789 O O . PHE A 1 228 ? -4.277 12.082 -33.265 1.00 68.38 228 PHE A O 1
ATOM 1796 N N . ARG A 1 229 ? -3.263 13.506 -34.673 1.00 70.88 229 ARG A N 1
ATOM 1797 C CA . ARG A 1 229 ? -4.098 14.664 -34.324 1.00 70.88 229 ARG A CA 1
ATOM 1798 C C . ARG A 1 229 ? -5.562 14.473 -34.734 1.00 70.88 229 ARG A C 1
ATOM 1800 O O . ARG A 1 229 ? -6.442 14.869 -33.979 1.00 70.88 229 ARG A O 1
ATOM 1807 N N . GLU A 1 230 ? -5.815 13.895 -35.904 1.00 67.62 230 GLU A N 1
ATOM 1808 C CA . GLU A 1 230 ? -7.172 13.712 -36.438 1.00 67.62 230 GLU A CA 1
ATOM 1809 C C . GLU A 1 230 ? -7.893 12.508 -35.830 1.00 67.62 230 GLU A C 1
ATOM 1811 O O . GLU A 1 230 ? -9.062 12.611 -35.470 1.00 67.62 230 GLU A O 1
ATOM 1816 N N . ASN A 1 231 ? -7.204 11.376 -35.669 1.00 62.88 231 ASN A N 1
ATOM 1817 C CA . ASN A 1 231 ? -7.834 10.144 -35.185 1.00 62.88 231 ASN A CA 1
ATOM 1818 C C . ASN A 1 231 ? -7.811 10.018 -33.656 1.00 62.88 231 ASN A C 1
ATOM 1820 O O . ASN A 1 231 ? -8.599 9.260 -33.093 1.00 62.88 231 ASN A O 1
ATOM 1824 N N . PHE A 1 232 ? -6.915 10.742 -32.974 1.00 63.66 232 PHE A N 1
ATOM 1825 C CA . PHE A 1 232 ? -6.730 10.660 -31.522 1.00 63.66 232 PHE A CA 1
ATOM 1826 C C . PHE A 1 232 ? -6.462 12.040 -30.886 1.00 63.66 232 PHE A C 1
ATOM 1828 O O . PHE A 1 232 ? -5.390 12.254 -30.307 1.00 63.66 232 PHE A O 1
ATOM 1835 N N . PRO A 1 233 ? -7.429 12.978 -30.937 1.00 60.31 233 PRO A N 1
ATOM 1836 C CA . PRO A 1 233 ? -7.273 14.322 -30.367 1.00 60.31 233 PRO A CA 1
ATOM 1837 C C . PRO A 1 233 ? -6.967 14.311 -28.856 1.00 60.31 233 PRO A C 1
ATOM 1839 O O . PRO A 1 233 ? -6.245 15.177 -28.367 1.00 60.31 233 PRO A O 1
ATOM 1842 N N . GLU A 1 234 ? -7.412 13.275 -28.140 1.00 57.19 234 GLU A N 1
ATOM 1843 C CA . GLU A 1 234 ? -7.174 13.045 -26.704 1.00 57.19 234 GLU A CA 1
ATOM 1844 C C . GLU A 1 234 ? -5.684 12.936 -26.321 1.00 57.19 234 GLU A C 1
ATOM 1846 O O . GLU A 1 234 ? -5.322 13.189 -25.177 1.00 57.19 234 GLU A O 1
ATOM 1851 N N . LEU A 1 235 ? -4.797 12.564 -27.255 1.00 53.34 235 LEU A N 1
ATOM 1852 C CA . LEU A 1 235 ? -3.349 12.475 -27.001 1.00 53.34 235 LEU A CA 1
ATOM 1853 C C . LEU A 1 235 ? -2.651 13.848 -27.028 1.00 53.34 235 LEU A C 1
ATOM 1855 O O . LEU A 1 235 ? -1.505 13.957 -26.589 1.00 53.34 235 LEU A O 1
ATOM 1859 N N . PHE A 1 236 ? -3.315 14.882 -27.560 1.00 52.69 236 PHE A N 1
ATOM 1860 C CA . PHE A 1 236 ? -2.769 16.238 -27.718 1.00 52.69 236 PHE A CA 1
ATOM 1861 C C . PHE A 1 236 ? -3.548 17.310 -26.963 1.00 52.69 236 PHE A C 1
ATOM 1863 O O . PHE A 1 236 ? -3.047 18.431 -26.833 1.00 52.69 236 PHE A O 1
ATOM 1870 N N . GLU A 1 237 ? -4.727 16.989 -26.430 1.00 47.31 237 GLU A N 1
ATOM 1871 C CA . GLU A 1 237 ? -5.264 17.747 -25.312 1.00 47.31 237 GLU A CA 1
ATOM 1872 C C . GLU A 1 237 ? -4.265 17.610 -24.164 1.00 47.31 237 GLU A C 1
ATOM 1874 O O . GLU A 1 237 ? -4.123 16.560 -23.538 1.00 47.31 237 GLU A O 1
ATOM 1879 N N . LYS A 1 238 ? -3.520 18.689 -23.898 1.00 44.62 238 LYS A N 1
ATOM 1880 C CA . LYS A 1 238 ? -2.918 18.877 -22.584 1.00 44.62 238 LYS A CA 1
ATOM 1881 C C . LYS A 1 238 ? -4.062 18.665 -21.608 1.00 44.62 238 LYS A C 1
ATOM 1883 O O . LYS A 1 238 ? -4.978 19.480 -21.582 1.00 44.62 238 LYS A O 1
ATOM 1888 N N . ILE A 1 239 ? -4.024 17.563 -20.866 1.00 44.66 239 ILE A N 1
ATOM 1889 C CA . ILE A 1 239 ? -4.903 17.346 -19.729 1.00 44.66 239 ILE A CA 1
ATOM 1890 C C . ILE A 1 239 ? -4.556 18.480 -18.769 1.00 44.66 239 ILE A C 1
ATOM 1892 O O . ILE A 1 239 ? -3.618 18.388 -17.979 1.00 44.66 239 ILE A O 1
ATOM 1896 N N . GLU A 1 240 ? -5.238 19.611 -18.930 1.00 41.62 240 GLU A N 1
ATOM 1897 C CA . GLU A 1 240 ? -5.225 20.689 -17.975 1.00 41.62 240 GLU A CA 1
ATOM 1898 C C . GLU A 1 240 ? -5.816 20.080 -16.713 1.00 41.62 240 GLU A C 1
ATOM 1900 O O . GLU A 1 240 ? -7.018 19.833 -16.601 1.00 41.62 240 GLU A O 1
ATOM 1905 N N . THR A 1 241 ? -4.940 19.778 -15.764 1.00 51.19 241 THR A N 1
ATOM 1906 C CA . THR A 1 241 ? -5.255 19.198 -14.459 1.00 51.19 241 THR A CA 1
ATOM 1907 C C . THR A 1 241 ? -6.314 20.018 -13.698 1.00 51.19 241 THR A C 1
ATOM 1909 O O . THR A 1 241 ? -6.895 19.532 -12.735 1.00 51.19 241 THR A O 1
ATOM 1912 N N . SER A 1 242 ? -6.621 21.236 -14.157 1.00 46.72 242 SER A N 1
ATOM 1913 C CA . SER A 1 242 ? -7.712 22.096 -13.698 1.00 46.72 242 SER A CA 1
ATOM 1914 C C . SER A 1 242 ? -9.118 21.606 -14.086 1.00 46.72 242 SER A C 1
ATOM 1916 O O . SER A 1 242 ? -10.061 21.855 -13.334 1.00 46.72 242 SER A O 1
ATOM 1918 N N . GLN A 1 243 ? -9.304 20.881 -15.198 1.00 42.59 243 GLN A N 1
ATOM 1919 C CA . GLN A 1 243 ? -10.638 20.397 -15.597 1.00 42.59 243 GLN A CA 1
ATOM 1920 C C . GLN A 1 243 ? -11.084 19.140 -14.838 1.00 42.59 243 GLN A C 1
ATOM 1922 O O . GLN A 1 243 ? -12.285 18.930 -14.655 1.00 42.59 243 GLN A O 1
ATOM 1927 N N . LEU A 1 244 ? -10.140 18.340 -14.330 1.00 48.94 244 LEU A N 1
ATOM 1928 C CA . LEU A 1 244 ? -10.448 17.220 -13.431 1.00 48.94 244 LEU A CA 1
ATOM 1929 C C . LEU A 1 244 ? -10.937 17.717 -12.060 1.00 48.94 244 LEU A C 1
ATOM 1931 O O . LEU A 1 244 ? -11.888 17.154 -11.529 1.00 48.94 244 LEU A O 1
ATOM 1935 N N . ILE A 1 245 ? -10.388 18.828 -11.552 1.00 51.78 245 ILE A N 1
ATOM 1936 C CA . ILE A 1 245 ? -10.814 19.442 -10.280 1.00 51.78 245 ILE A CA 1
ATOM 1937 C C . ILE A 1 245 ? -12.238 20.018 -10.397 1.00 51.78 245 ILE A C 1
ATOM 1939 O O . ILE A 1 245 ? -13.090 19.772 -9.545 1.00 51.78 245 ILE A O 1
ATOM 1943 N N . ARG A 1 246 ? -12.567 20.688 -11.512 1.00 47.66 246 ARG A N 1
ATOM 1944 C CA . ARG A 1 246 ? -13.905 21.279 -11.725 1.00 47.66 246 ARG A CA 1
ATOM 1945 C C . ARG A 1 246 ? -15.026 20.242 -11.902 1.00 47.66 246 ARG A C 1
ATOM 1947 O O . ARG A 1 246 ? -16.195 20.519 -11.617 1.00 47.66 246 ARG A O 1
ATOM 1954 N N . ARG A 1 247 ? -14.692 19.033 -12.371 1.00 47.84 247 ARG A N 1
ATOM 1955 C CA . ARG A 1 247 ? -15.642 17.910 -12.489 1.00 47.84 247 ARG A CA 1
ATOM 1956 C C . ARG A 1 247 ? -15.915 17.207 -11.157 1.00 47.84 247 ARG A C 1
ATOM 1958 O O . ARG A 1 247 ? -16.950 16.552 -11.043 1.00 47.84 247 ARG A O 1
ATOM 1965 N N . GLU A 1 248 ? -15.029 17.343 -10.173 1.00 50.72 248 GLU A N 1
ATOM 1966 C CA . GLU A 1 248 ? -15.280 16.871 -8.807 1.00 50.72 248 GLU A CA 1
ATOM 1967 C C . GLU A 1 248 ? -16.091 17.891 -7.994 1.00 50.72 248 GLU A C 1
ATOM 1969 O O . GLU A 1 248 ? -17.008 17.492 -7.278 1.00 50.72 248 GLU A O 1
ATOM 1974 N N . GLU A 1 249 ? -15.873 19.196 -8.191 1.00 49.72 249 GLU A N 1
ATOM 1975 C CA . GLU A 1 249 ? -16.659 20.250 -7.521 1.00 49.72 249 GLU A CA 1
ATOM 1976 C C . GLU A 1 249 ? -18.120 20.317 -8.009 1.00 49.72 249 GLU A C 1
ATOM 1978 O O . GLU A 1 249 ? -19.043 20.459 -7.209 1.00 49.72 249 GLU A O 1
ATOM 1983 N N . SER A 1 250 ? -18.369 20.118 -9.308 1.00 48.69 250 SER A N 1
ATOM 1984 C CA . SER A 1 250 ? -19.736 20.098 -9.872 1.00 48.69 250 SER A CA 1
ATOM 1985 C C . SER A 1 250 ? -20.538 18.826 -9.570 1.00 48.69 250 SER A C 1
ATOM 1987 O O . SER A 1 250 ? -21.714 18.754 -9.907 1.00 48.69 250 SER A O 1
ATOM 1989 N N . LYS A 1 251 ? -19.927 17.817 -8.935 1.00 47.28 251 LYS A N 1
ATOM 1990 C CA . LYS A 1 251 ? -20.629 16.630 -8.412 1.00 47.28 251 LYS A CA 1
ATOM 1991 C C . LYS A 1 251 ? -20.926 16.715 -6.912 1.00 47.28 251 LYS A C 1
ATOM 1993 O O . LYS A 1 251 ? -21.541 15.796 -6.375 1.00 47.28 251 LYS A O 1
ATOM 1998 N N . GLN A 1 252 ? -20.468 17.773 -6.241 1.00 48.78 252 GLN A N 1
ATOM 1999 C CA . GLN A 1 252 ? -20.715 18.029 -4.817 1.00 48.78 252 GLN A CA 1
ATOM 2000 C C . GLN A 1 252 ? -21.724 19.164 -4.567 1.00 48.78 252 GLN A C 1
ATOM 2002 O O . GLN A 1 252 ? -21.972 19.506 -3.412 1.00 48.78 252 GLN A O 1
ATOM 2007 N N . THR A 1 253 ? -22.330 19.707 -5.626 1.00 42.31 253 THR A N 1
ATOM 2008 C CA . THR A 1 253 ? -23.534 20.558 -5.572 1.00 42.31 253 THR A CA 1
ATOM 2009 C C . THR A 1 253 ? -24.708 19.814 -6.184 1.00 42.31 253 THR A C 1
ATOM 2011 O O . THR A 1 253 ? -25.829 19.990 -5.661 1.00 42.31 253 THR A O 1
#